Protein AF-0000000076640806 (afdb_homodimer)

InterPro domains:
  IPR011979 Antitoxin Xre [TIGR02293] (18-140)
  IPR024467 Antitoxin Xre/MbcA/ParS-like, toxin-binding domain [PF09722] (88-137)
  IPR046847 Antitoxin Xre-like, helix-turn-helix domain [PF20432] (22-82)

Structure (mmCIF, N/CA/C/O backbone):
data_AF-0000000076640806-model_v1
#
loop_
_entity.id
_entity.type
_entity.pdbx_description
1 polymer 'Putative toxin-antitoxin system antitoxin component, TIGR02293 family'
#
loop_
_atom_site.group_PDB
_atom_site.id
_atom_site.type_symbol
_atom_site.label_atom_id
_atom_site.label_alt_id
_atom_site.label_comp_id
_atom_site.label_asym_id
_atom_site.label_entity_id
_atom_site.label_seq_id
_atom_site.pdbx_PDB_ins_code
_atom_site.Cartn_x
_atom_site.Cartn_y
_atom_site.Cartn_z
_atom_site.occupancy
_atom_site.B_iso_or_equiv
_atom_site.auth_seq_id
_atom_site.auth_comp_id
_atom_site.auth_asym_id
_atom_site.auth_atom_id
_atom_site.pdbx_PDB_model_num
ATOM 1 N N . MET A 1 1 ? -12.461 6.133 -4.023 1 60.25 1 MET A N 1
ATOM 2 C CA . MET A 1 1 ? -13.336 7.258 -4.336 1 60.25 1 MET A CA 1
ATOM 3 C C . MET A 1 1 ? -12.539 8.555 -4.438 1 60.25 1 MET A C 1
ATOM 5 O O . MET A 1 1 ? -11.758 8.883 -3.545 1 60.25 1 MET A O 1
ATOM 9 N N . TYR A 1 2 ? -12.109 8.953 -5.496 1 75.06 2 TYR A N 1
ATOM 10 C CA . TYR A 1 2 ? -11.18 10.062 -5.688 1 75.06 2 TYR A CA 1
ATOM 11 C C . TYR A 1 2 ? -11.922 11.398 -5.707 1 75.06 2 TYR A C 1
ATOM 13 O O . TYR A 1 2 ? -12.742 11.648 -6.594 1 75.06 2 TYR A O 1
ATOM 21 N N . THR A 1 3 ? -11.664 12.148 -4.711 1 86.62 3 THR A N 1
ATOM 22 C CA . THR A 1 3 ? -12.328 13.43 -4.508 1 86.62 3 THR A CA 1
ATOM 23 C C . THR A 1 3 ? -11.633 14.531 -5.301 1 86.62 3 THR A C 1
ATOM 25 O O . THR A 1 3 ? -10.469 14.383 -5.691 1 86.62 3 THR A O 1
ATOM 28 N N . ASP A 1 4 ? -12.422 15.648 -5.41 1 88.31 4 ASP A N 1
ATOM 29 C CA . ASP A 1 4 ? -11.844 16.812 -6.062 1 88.31 4 ASP A CA 1
ATOM 30 C C . ASP A 1 4 ? -10.648 17.344 -5.273 1 88.31 4 ASP A C 1
ATOM 32 O O . ASP A 1 4 ? -9.672 17.828 -5.859 1 88.31 4 ASP A O 1
ATOM 36 N N . THR A 1 5 ? -10.781 17.234 -3.994 1 89.56 5 THR A N 1
ATOM 37 C CA . THR A 1 5 ? -9.68 17.672 -3.139 1 89.56 5 THR A CA 1
ATOM 38 C C . THR A 1 5 ? -8.414 16.875 -3.434 1 89.56 5 THR A C 1
ATOM 40 O O . THR A 1 5 ? -7.34 17.453 -3.621 1 89.56 5 THR A O 1
ATOM 43 N N . LEU A 1 6 ? -8.523 15.617 -3.486 1 93.81 6 LEU A N 1
ATOM 44 C CA . LEU A 1 6 ? -7.387 14.75 -3.773 1 93.81 6 LEU A CA 1
ATOM 45 C C . LEU A 1 6 ? -6.789 15.07 -5.137 1 93.81 6 LEU A C 1
ATOM 47 O O . LEU A 1 6 ? -5.574 15.227 -5.266 1 93.81 6 LEU A O 1
ATOM 51 N N . LYS A 1 7 ? -7.641 15.273 -6.121 1 93.25 7 LYS A N 1
ATOM 52 C CA . LYS A 1 7 ? -7.188 15.547 -7.48 1 93.25 7 LYS A CA 1
ATOM 53 C C . LYS A 1 7 ? -6.453 16.875 -7.562 1 93.25 7 LYS A C 1
ATOM 55 O O . LYS A 1 7 ? -5.465 17.016 -8.289 1 93.25 7 LYS A O 1
ATOM 60 N N . SER A 1 8 ? -6.914 17.828 -6.793 1 93.12 8 SER A N 1
ATOM 61 C CA . SER A 1 8 ? -6.316 19.156 -6.809 1 93.12 8 SER A CA 1
ATOM 62 C C . SER A 1 8 ? -4.875 19.109 -6.309 1 93.12 8 SER A C 1
ATOM 64 O O . SER A 1 8 ? -4.039 19.906 -6.754 1 93.12 8 SER A O 1
ATOM 66 N N . LEU A 1 9 ? -4.551 18.156 -5.461 1 94.56 9 LEU A N 1
ATOM 67 C CA . LEU A 1 9 ? -3.217 18.062 -4.879 1 94.56 9 LEU A CA 1
ATOM 68 C C . LEU A 1 9 ? -2.201 17.609 -5.922 1 94.56 9 LEU A C 1
ATOM 70 O O . LEU A 1 9 ? -1.011 17.906 -5.809 1 94.56 9 LEU A O 1
ATOM 74 N N . PHE A 1 10 ? -2.742 16.906 -6.934 1 96.75 10 PHE A N 1
ATOM 75 C CA . PHE A 1 10 ? -1.847 16.344 -7.938 1 96.75 10 PHE A CA 1
ATOM 76 C C . PHE A 1 10 ? -2.104 16.984 -9.305 1 96.75 10 PHE A C 1
ATOM 78 O O . PHE A 1 10 ? -1.656 16.453 -10.328 1 96.75 10 PHE A O 1
ATOM 85 N N . GLN A 1 11 ? -2.781 18.016 -9.375 1 93.19 11 GLN A N 1
ATOM 86 C CA . GLN A 1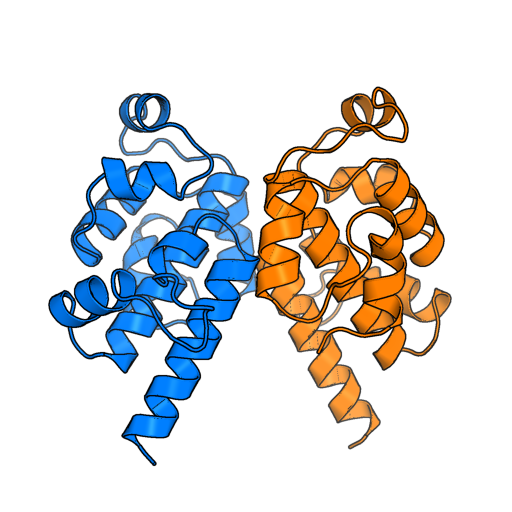 11 ? -3.305 18.609 -10.602 1 93.19 11 GLN A CA 1
ATOM 87 C C . GLN A 1 11 ? -2.176 18.984 -11.562 1 93.19 11 GLN A C 1
ATOM 89 O O . GLN A 1 11 ? -2.32 18.844 -12.773 1 93.19 11 GLN A O 1
ATOM 94 N N . GLU A 1 12 ? -1.096 19.375 -11.109 1 91.38 12 GLU A N 1
ATOM 95 C CA . GLU A 1 12 ? 0.013 19.797 -11.969 1 91.38 12 GLU A CA 1
ATOM 96 C C . GLU A 1 12 ? 0.696 18.578 -12.609 1 91.38 12 GLU A C 1
ATOM 98 O O . GLU A 1 12 ? 1.147 18.656 -13.75 1 91.38 12 GLU A O 1
ATOM 103 N N . GLU A 1 13 ? 0.773 17.5 -11.914 1 92.25 13 GLU A N 1
ATOM 104 C CA . GLU A 1 13 ? 1.435 16.297 -12.398 1 92.25 13 GLU A CA 1
ATOM 105 C C . GLU A 1 13 ? 0.513 15.484 -13.312 1 92.25 13 GLU A C 1
ATOM 107 O O . GLU A 1 13 ? 0.963 14.898 -14.297 1 92.25 13 GLU A O 1
ATOM 112 N N . ALA A 1 14 ? -0.69 15.469 -12.891 1 91.81 14 ALA A N 1
ATOM 113 C CA . ALA A 1 14 ? -1.674 14.641 -13.586 1 91.81 14 ALA A CA 1
ATOM 114 C C . ALA A 1 14 ? -3.062 15.266 -13.523 1 91.81 14 ALA A C 1
ATOM 116 O O . ALA A 1 14 ? -3.85 14.961 -12.625 1 91.81 14 ALA A O 1
ATOM 117 N N . PRO A 1 15 ? -3.361 16.109 -14.461 1 88.94 15 PRO A N 1
ATOM 118 C CA . PRO A 1 15 ? -4.625 16.844 -14.422 1 88.94 15 PRO A CA 1
ATOM 119 C C . PRO A 1 15 ? -5.844 15.953 -14.625 1 88.94 15 PRO A C 1
ATOM 121 O O . PRO A 1 15 ? -6.953 16.312 -14.227 1 88.94 15 PRO A O 1
ATOM 124 N N . ASN A 1 16 ? -5.68 14.75 -15.195 1 88.25 16 ASN A N 1
ATOM 125 C CA . ASN A 1 16 ? -6.812 13.883 -15.516 1 88.25 16 ASN A CA 1
ATOM 126 C C . ASN A 1 16 ? -6.801 12.609 -14.688 1 88.25 16 ASN A C 1
ATOM 128 O O . ASN A 1 16 ? -6.906 11.508 -15.227 1 88.25 16 ASN A O 1
ATOM 132 N N . LEU A 1 17 ? -6.707 12.82 -13.375 1 93.69 17 LEU A N 1
ATOM 133 C CA . LEU A 1 17 ? -6.766 11.672 -12.484 1 93.69 17 LEU A CA 1
ATOM 134 C C . LEU A 1 17 ? -8.211 11.273 -12.203 1 93.69 17 LEU A C 1
ATOM 136 O O . LEU A 1 17 ? -8.969 12.031 -11.594 1 93.69 17 LEU A O 1
ATOM 140 N N . ASN A 1 18 ? -8.594 10.055 -12.695 1 91 18 ASN A N 1
ATOM 141 C CA . ASN A 1 18 ? -10.016 9.734 -12.609 1 91 18 ASN A CA 1
ATOM 142 C C . ASN A 1 18 ? -10.242 8.352 -11.992 1 91 18 ASN A C 1
ATOM 144 O O . ASN A 1 18 ? -11.352 8.047 -11.555 1 91 18 ASN A O 1
ATOM 148 N N . ASN A 1 19 ? -9.234 7.609 -12.078 1 93.62 19 ASN A N 1
ATOM 149 C CA . ASN A 1 19 ? -9.398 6.246 -11.578 1 93.62 19 ASN A CA 1
ATOM 150 C C . ASN A 1 19 ? -8.086 5.691 -11.031 1 93.62 19 ASN A C 1
ATOM 152 O O . ASN A 1 19 ? -7.055 6.367 -11.07 1 93.62 19 ASN A O 1
ATOM 156 N N . GLU A 1 20 ? -8.117 4.496 -10.477 1 95.75 20 GLU A N 1
ATOM 157 C CA . GLU A 1 20 ? -6.957 3.883 -9.836 1 95.75 20 GLU A CA 1
ATOM 158 C C . GLU A 1 20 ? -5.805 3.715 -10.82 1 95.75 20 GLU A C 1
ATOM 160 O O . GLU A 1 20 ? -4.637 3.854 -10.453 1 95.75 20 GLU A O 1
ATOM 165 N N . LEU A 1 21 ? -6.125 3.416 -12.055 1 96.94 21 LEU A N 1
ATOM 166 C CA . LEU A 1 21 ? -5.094 3.215 -13.062 1 96.94 21 LEU A CA 1
ATOM 167 C C . LEU A 1 21 ? -4.316 4.504 -13.312 1 96.94 21 LEU A C 1
ATOM 169 O O . LEU A 1 21 ? -3.105 4.469 -13.547 1 96.94 21 LEU A O 1
ATOM 173 N N . ASP A 1 22 ? -5.012 5.629 -13.258 1 96.94 22 ASP A N 1
ATOM 174 C CA . ASP A 1 22 ? -4.336 6.914 -13.375 1 96.94 22 ASP A CA 1
ATOM 175 C C . ASP A 1 22 ? -3.346 7.125 -12.227 1 96.94 22 ASP A C 1
ATOM 177 O O . ASP A 1 22 ? -2.244 7.633 -12.438 1 96.94 22 ASP A O 1
ATOM 181 N N . PHE A 1 23 ? -3.734 6.734 -11.039 1 97 23 PHE A N 1
ATOM 182 C CA . PHE A 1 23 ? -2.877 6.914 -9.875 1 97 23 PHE A CA 1
ATOM 183 C C . PHE A 1 23 ? -1.682 5.969 -9.938 1 97 23 PHE A C 1
ATOM 185 O O . PHE A 1 23 ? -0.589 6.312 -9.477 1 97 23 PHE A O 1
ATOM 192 N N . ILE A 1 24 ? -1.906 4.773 -10.469 1 97.38 24 ILE A N 1
ATOM 193 C CA . ILE A 1 24 ? -0.795 3.854 -10.672 1 97.38 24 ILE A CA 1
ATOM 194 C C . ILE A 1 24 ? 0.22 4.473 -11.625 1 97.38 24 ILE A C 1
ATOM 196 O O . ILE A 1 24 ? 1.421 4.484 -11.344 1 97.38 24 ILE A O 1
ATOM 200 N N . ALA A 1 25 ? -0.28 5.035 -12.703 1 97.31 25 ALA A N 1
ATOM 201 C CA . ALA A 1 25 ? 0.597 5.684 -13.672 1 97.31 25 ALA A CA 1
ATOM 202 C C . ALA A 1 25 ? 1.354 6.848 -13.031 1 97.31 25 ALA A C 1
ATOM 204 O O . ALA A 1 25 ? 2.551 7.02 -13.273 1 97.31 25 ALA A O 1
ATOM 205 N N . LEU A 1 26 ? 0.646 7.598 -12.227 1 97.56 26 LEU A N 1
ATOM 206 C CA . LEU A 1 26 ? 1.271 8.727 -11.547 1 97.56 26 LEU A CA 1
ATOM 207 C C . LEU A 1 26 ? 2.354 8.25 -10.586 1 97.56 26 LEU A C 1
ATOM 209 O O . LEU A 1 26 ? 3.426 8.852 -10.5 1 97.56 26 LEU A O 1
ATOM 213 N N . SER A 1 27 ? 2.066 7.219 -9.82 1 97.62 27 SER A N 1
ATOM 214 C CA . SER A 1 27 ? 3.053 6.695 -8.875 1 97.62 27 SER A CA 1
ATOM 215 C C . SER A 1 27 ? 4.32 6.246 -9.594 1 97.62 27 SER A C 1
ATOM 217 O O . SER A 1 27 ? 5.426 6.406 -9.078 1 97.62 27 SER A O 1
ATOM 219 N N . ARG A 1 28 ? 4.172 5.668 -10.781 1 97.12 28 ARG A N 1
ATOM 220 C CA . ARG A 1 28 ? 5.301 5.176 -11.57 1 97.12 28 ARG A CA 1
ATOM 221 C C . ARG A 1 28 ? 6.09 6.332 -12.172 1 97.12 28 ARG A C 1
ATOM 223 O O . ARG A 1 28 ? 7.32 6.281 -12.242 1 97.12 28 ARG A O 1
ATOM 230 N N . SER A 1 29 ? 5.371 7.363 -12.633 1 96.75 29 SER A N 1
ATOM 231 C CA . SER A 1 29 ? 6.02 8.484 -13.305 1 96.75 29 SER A CA 1
ATOM 232 C C . SER A 1 29 ? 6.695 9.414 -12.297 1 96.75 29 SER A C 1
ATOM 234 O O . SER A 1 29 ? 7.645 10.125 -12.641 1 96.75 29 SER A O 1
ATOM 236 N N . GLY A 1 30 ? 6.125 9.422 -11.078 1 97.69 30 GLY A N 1
ATOM 237 C CA . GLY A 1 30 ? 6.75 10.203 -10.016 1 97.69 30 GLY A CA 1
ATOM 238 C C . GLY A 1 30 ? 5.941 11.422 -9.625 1 97.69 30 GLY A C 1
ATOM 239 O O . GLY A 1 30 ? 5.289 12.047 -10.461 1 97.69 30 GLY A O 1
ATOM 240 N N . VAL A 1 31 ? 5.996 11.789 -8.367 1 98.25 31 VAL A N 1
ATOM 241 C CA . VAL A 1 31 ? 5.406 12.984 -7.793 1 98.25 31 VAL A CA 1
ATOM 242 C C . VAL A 1 31 ? 6.504 13.992 -7.441 1 98.25 31 VAL A C 1
ATOM 244 O O . VAL A 1 31 ? 7.547 13.609 -6.906 1 98.25 31 VAL A O 1
ATOM 247 N N . SER A 1 32 ? 6.293 15.203 -7.719 1 98.38 32 SER A N 1
ATOM 248 C CA . SER A 1 32 ? 7.344 16.203 -7.57 1 98.38 32 SER A CA 1
ATOM 249 C C . SER A 1 32 ? 7.406 16.734 -6.141 1 98.38 32 SER A C 1
ATOM 251 O O . SER A 1 32 ? 6.453 16.578 -5.375 1 98.38 32 SER A O 1
ATOM 253 N N . LYS A 1 33 ? 8.492 17.375 -5.863 1 98.06 33 LYS A N 1
ATOM 254 C CA . LYS A 1 33 ? 8.641 18.062 -4.582 1 98.06 33 LYS A CA 1
ATOM 255 C C . LYS A 1 33 ? 7.594 19.156 -4.422 1 98.06 33 LYS A C 1
ATOM 257 O O . LYS A 1 33 ? 7.125 19.422 -3.312 1 98.06 33 LYS A O 1
ATOM 262 N N . ARG A 1 34 ? 7.215 19.766 -5.441 1 97.5 34 ARG A N 1
ATOM 263 C CA . ARG A 1 34 ? 6.172 20.781 -5.402 1 97.5 34 ARG A CA 1
ATOM 264 C C . ARG A 1 34 ? 4.879 20.219 -4.824 1 97.5 34 ARG A C 1
ATOM 266 O O . ARG A 1 34 ? 4.211 20.875 -4.023 1 97.5 34 ARG A O 1
ATOM 273 N N . THR A 1 35 ? 4.516 19.078 -5.277 1 97.81 35 THR A N 1
ATOM 274 C CA . THR A 1 35 ? 3.312 18.422 -4.773 1 97.81 35 THR A CA 1
ATOM 275 C C . THR A 1 35 ? 3.443 18.125 -3.285 1 97.81 35 THR A C 1
ATOM 277 O O . THR A 1 35 ? 2.475 18.25 -2.531 1 97.81 35 THR A O 1
ATOM 280 N N . LEU A 1 36 ? 4.621 17.688 -2.865 1 98.19 36 LEU A N 1
ATOM 281 C CA . LEU A 1 36 ? 4.855 17.547 -1.433 1 98.19 36 LEU A CA 1
ATOM 282 C C . LEU A 1 36 ? 4.574 18.844 -0.698 1 98.19 36 LEU A C 1
ATOM 284 O O . LEU A 1 36 ? 3.959 18.844 0.372 1 98.19 36 LEU A O 1
ATOM 288 N N . GLY A 1 37 ? 5.047 19.922 -1.246 1 97.19 37 GLY A N 1
ATOM 289 C CA . GLY A 1 37 ? 4.75 21.219 -0.657 1 97.19 37 GLY A CA 1
ATOM 290 C C . GLY A 1 37 ? 3.264 21.469 -0.497 1 97.19 37 GLY A C 1
ATOM 291 O O . GLY A 1 37 ? 2.82 21.953 0.546 1 97.19 37 GLY A O 1
ATOM 292 N N . ARG A 1 38 ? 2.496 21.125 -1.472 1 96.19 38 ARG A N 1
ATOM 293 C CA . ARG A 1 38 ? 1.045 21.281 -1.411 1 96.19 38 ARG A CA 1
ATOM 294 C C . ARG A 1 38 ? 0.448 20.406 -0.314 1 96.19 38 ARG A C 1
ATOM 296 O O . ARG A 1 38 ? -0.481 20.812 0.382 1 96.19 38 ARG A O 1
ATOM 303 N N . LEU A 1 39 ? 0.961 19.234 -0.198 1 95.88 39 LEU A N 1
ATOM 304 C CA . LEU A 1 39 ? 0.476 18.312 0.825 1 95.88 39 LEU A CA 1
ATOM 305 C C . LEU A 1 39 ? 0.77 18.859 2.223 1 95.88 39 LEU A C 1
ATOM 307 O O . LEU A 1 39 ? -0.062 18.734 3.125 1 95.88 39 LEU A O 1
ATOM 311 N N . LEU A 1 40 ? 1.979 19.375 2.383 1 95.19 40 LEU A N 1
ATOM 312 C CA . LEU A 1 40 ? 2.344 19.984 3.656 1 95.19 40 LEU A CA 1
ATOM 313 C C . LEU A 1 40 ? 1.405 21.141 3.996 1 95.19 40 LEU A C 1
ATOM 315 O O . LEU A 1 40 ? 0.889 21.203 5.113 1 95.19 40 LEU A O 1
ATOM 319 N N . GLU A 1 41 ? 1.134 21.953 3.053 1 93.31 41 GLU A N 1
ATOM 320 C CA . GLU A 1 41 ? 0.242 23.078 3.254 1 93.31 41 GLU A CA 1
ATOM 321 C C . GLU A 1 41 ? -1.175 22.625 3.584 1 93.31 41 GLU A C 1
ATOM 323 O O . GLU A 1 41 ? -1.822 23.172 4.473 1 93.31 41 GLU A O 1
ATOM 328 N N . PHE A 1 42 ? -1.642 21.656 2.906 1 91.25 42 PHE A N 1
ATOM 329 C CA . PHE A 1 42 ? -2.992 21.125 3.084 1 91.25 42 PHE A CA 1
ATOM 330 C C . PHE A 1 42 ? -3.16 20.516 4.473 1 91.25 42 PHE A C 1
ATOM 332 O O . PHE A 1 42 ? -4.184 20.734 5.125 1 91.25 42 PHE A O 1
ATOM 339 N N . SER A 1 43 ? -2.24 19.812 4.906 1 90.94 43 SER A N 1
ATOM 340 C CA . SER A 1 43 ? -2.363 19.031 6.133 1 90.94 43 SER A CA 1
ATOM 341 C C . SER A 1 43 ? -1.939 19.844 7.352 1 90.94 43 SER A C 1
ATOM 343 O O . SER A 1 43 ? -2.297 19.5 8.484 1 90.94 43 SER A O 1
ATOM 345 N N . GLY A 1 44 ? -1.058 20.781 7.125 1 89.19 44 GLY A N 1
ATOM 346 C CA . GLY A 1 44 ? -0.46 21.516 8.227 1 89.19 44 GLY A CA 1
ATOM 347 C C . GLY A 1 44 ? 0.724 20.797 8.852 1 89.19 44 GLY A C 1
ATOM 348 O O . GLY A 1 44 ? 1.277 21.25 9.852 1 89.19 44 GLY A O 1
ATOM 349 N N . MET A 1 45 ? 1.163 19.797 8.289 1 91.69 45 MET A N 1
ATOM 350 C CA . MET A 1 45 ? 2.328 19.062 8.789 1 91.69 45 MET A CA 1
ATOM 351 C C . MET A 1 45 ? 3.619 19.797 8.414 1 91.69 45 MET A C 1
ATOM 353 O O . MET A 1 45 ? 3.691 20.438 7.367 1 91.69 45 MET A O 1
ATOM 357 N N . THR A 1 46 ? 4.598 19.562 9.289 1 94.12 46 THR A N 1
ATOM 358 C CA . THR A 1 46 ? 5.93 20.062 8.969 1 94.12 46 THR A CA 1
ATOM 359 C C . THR A 1 46 ? 6.695 19.062 8.102 1 94.12 46 THR A C 1
ATOM 361 O O . THR A 1 46 ? 6.332 17.891 8.039 1 94.12 46 THR A O 1
ATOM 364 N N . LEU A 1 47 ? 7.711 19.578 7.484 1 95.69 47 LEU A N 1
ATOM 365 C CA . LEU A 1 47 ? 8.57 18.688 6.711 1 95.69 47 LEU A CA 1
ATOM 366 C C . LEU A 1 47 ? 9.195 17.625 7.609 1 95.69 47 LEU A C 1
ATOM 368 O O . LEU A 1 47 ? 9.375 16.484 7.188 1 95.69 47 LEU A O 1
ATOM 372 N N . THR A 1 48 ? 9.5 18.031 8.805 1 95.88 48 THR A N 1
ATOM 373 C CA . THR A 1 48 ? 10.078 17.094 9.766 1 95.88 48 THR A CA 1
ATOM 374 C C . THR A 1 48 ? 9.102 15.953 10.055 1 95.88 48 THR A C 1
ATOM 376 O O . THR A 1 48 ? 9.484 14.781 10.031 1 95.88 48 THR A O 1
ATOM 379 N N . GLN A 1 49 ? 7.852 16.234 10.297 1 93.31 49 GLN A N 1
ATOM 380 C CA . GLN A 1 49 ? 6.832 15.211 10.531 1 93.31 49 GLN A CA 1
ATOM 381 C C . GLN A 1 49 ? 6.652 14.312 9.312 1 93.31 49 GLN A C 1
ATOM 383 O O . GLN A 1 49 ? 6.605 13.094 9.438 1 93.31 49 GLN A O 1
ATOM 388 N N . MET A 1 50 ? 6.594 14.938 8.141 1 96.12 50 MET A N 1
ATOM 389 C CA . MET A 1 50 ? 6.395 14.227 6.883 1 96.12 50 MET A CA 1
ATOM 390 C C . MET A 1 50 ? 7.574 13.305 6.586 1 96.12 50 MET A C 1
ATOM 392 O O . MET A 1 50 ? 7.387 12.164 6.156 1 96.12 50 MET A O 1
ATOM 396 N N . SER A 1 51 ? 8.773 13.773 6.82 1 95.75 51 SER A N 1
ATOM 397 C CA . SER A 1 51 ? 9.969 12.992 6.523 1 95.75 51 SER A CA 1
ATOM 398 C C . SER A 1 51 ? 10.031 11.734 7.391 1 95.75 51 SER A C 1
ATOM 400 O O . SER A 1 51 ? 10.656 10.742 7.008 1 95.75 51 SER A O 1
ATOM 402 N N . HIS A 1 52 ? 9.305 11.758 8.5 1 94.94 52 HIS A N 1
ATOM 403 C CA . HIS A 1 52 ? 9.297 10.602 9.391 1 94.94 52 HIS A CA 1
ATOM 404 C C . HIS A 1 52 ? 8.422 9.484 8.828 1 94.94 52 HIS A C 1
ATOM 406 O O . HIS A 1 52 ? 8.586 8.32 9.195 1 94.94 52 HIS A O 1
ATOM 412 N N . ILE A 1 53 ? 7.504 9.82 8 1 96.5 53 ILE A N 1
ATOM 413 C CA . ILE A 1 53 ? 6.59 8.789 7.523 1 96.5 53 ILE A CA 1
ATOM 414 C C . ILE A 1 53 ? 6.914 8.445 6.07 1 96.5 53 ILE A C 1
ATOM 416 O O . ILE A 1 53 ? 6.391 7.469 5.527 1 96.5 53 ILE A O 1
ATOM 420 N N . LEU A 1 54 ? 7.793 9.188 5.469 1 97.44 54 LEU A N 1
ATOM 421 C CA . LEU A 1 54 ? 8.219 8.914 4.102 1 97.44 54 LEU A CA 1
ATOM 422 C C . LEU A 1 54 ? 9.469 8.039 4.086 1 97.44 54 LEU A C 1
ATOM 424 O O . LEU A 1 54 ? 10.312 8.141 4.977 1 97.44 54 LEU A O 1
ATOM 428 N N . PRO A 1 55 ? 9.578 7.188 3.043 1 95.88 55 PRO A N 1
ATOM 429 C CA . PRO A 1 55 ? 10.805 6.395 2.898 1 95.88 55 PRO A CA 1
ATOM 430 C C . PRO A 1 55 ? 11.93 7.168 2.219 1 95.88 55 PRO A C 1
ATOM 432 O O . PRO A 1 55 ? 12.602 6.633 1.333 1 95.88 55 PRO A O 1
ATOM 435 N N . ILE A 1 56 ? 12.109 8.375 2.602 1 96.5 56 ILE A N 1
ATOM 436 C CA . ILE A 1 56 ? 13.156 9.258 2.098 1 96.5 56 ILE A CA 1
ATOM 437 C C . ILE A 1 56 ? 13.578 10.234 3.195 1 96.5 56 ILE A C 1
ATOM 439 O O . ILE A 1 56 ? 12.75 10.672 3.998 1 96.5 56 ILE A O 1
ATOM 443 N N . SER A 1 57 ? 14.836 10.531 3.291 1 95.81 57 SER A N 1
ATOM 444 C CA . SER A 1 57 ? 15.32 11.375 4.375 1 95.81 57 SER A CA 1
ATOM 445 C C . SER A 1 57 ? 14.93 12.836 4.156 1 95.81 57 SER A C 1
ATOM 447 O O . SER A 1 57 ? 14.781 13.281 3.018 1 95.81 57 SER A O 1
ATOM 449 N N . LYS A 1 58 ? 14.836 13.547 5.305 1 97.25 58 LYS A N 1
ATOM 450 C CA . LYS A 1 58 ? 14.594 14.992 5.246 1 97.25 58 LYS A CA 1
ATOM 451 C C . LYS A 1 58 ? 15.68 15.695 4.438 1 97.25 58 LYS A C 1
ATOM 453 O O . LYS A 1 58 ? 15.391 16.594 3.645 1 97.25 58 LYS A O 1
ATOM 458 N N . ARG A 1 59 ? 16.906 15.266 4.609 1 97.62 59 ARG A N 1
ATOM 459 C CA . ARG A 1 59 ? 18.047 15.852 3.896 1 97.62 59 ARG A CA 1
ATOM 460 C C . ARG A 1 59 ? 17.875 15.695 2.389 1 97.62 59 ARG A C 1
ATOM 462 O O . ARG A 1 59 ? 18.094 16.656 1.636 1 97.62 59 ARG A O 1
ATOM 469 N N . THR A 1 60 ? 17.531 14.508 1.937 1 97.44 60 THR A N 1
ATOM 470 C CA . THR A 1 60 ? 17.359 14.227 0.515 1 97.44 60 THR A CA 1
ATOM 471 C C . THR A 1 60 ? 16.234 15.062 -0.078 1 97.44 60 THR A C 1
ATOM 473 O O . THR A 1 60 ? 16.375 15.609 -1.176 1 97.44 60 THR A O 1
ATOM 476 N N . ILE A 1 61 ? 15.156 15.227 0.676 1 98 61 ILE A N 1
ATOM 477 C CA . ILE A 1 61 ? 14.023 16.031 0.223 1 98 61 ILE A CA 1
ATOM 478 C C . ILE A 1 61 ? 14.469 17.484 0.022 1 98 61 ILE A C 1
ATOM 480 O O . ILE A 1 61 ? 14.133 18.109 -0.983 1 98 61 ILE A O 1
ATOM 484 N N . GLN A 1 62 ? 15.195 17.922 0.953 1 97.56 62 GLN A N 1
ATOM 485 C CA . GLN A 1 62 ? 15.609 19.312 0.939 1 97.56 62 GLN A CA 1
ATOM 486 C C . GLN A 1 62 ? 16.531 19.609 -0.246 1 97.56 62 GLN A C 1
ATOM 488 O O . GLN A 1 62 ? 16.562 20.734 -0.747 1 97.56 62 GLN A O 1
ATOM 493 N N . ARG A 1 63 ? 17.172 18.594 -0.729 1 97.56 63 ARG A N 1
ATOM 494 C CA . ARG A 1 63 ? 18.125 18.75 -1.827 1 97.56 63 ARG A CA 1
ATOM 495 C C . ARG A 1 63 ? 17.406 18.828 -3.168 1 97.56 63 ARG A C 1
ATOM 497 O O . ARG A 1 63 ? 17.984 19.25 -4.172 1 97.56 63 ARG A O 1
ATOM 504 N N . TYR A 1 64 ? 16.203 18.438 -3.205 1 97.38 64 TYR A N 1
ATOM 505 C CA . TYR A 1 64 ? 15.469 18.391 -4.465 1 97.38 64 TYR A CA 1
ATOM 506 C C . TYR A 1 64 ? 15.039 19.797 -4.895 1 97.38 64 TYR A C 1
ATOM 508 O O . TYR A 1 64 ? 14.633 20.609 -4.062 1 97.38 64 TYR A O 1
ATOM 516 N N . ASP A 1 65 ? 15.086 19.969 -6.168 1 97.62 65 ASP A N 1
ATOM 517 C CA . ASP A 1 65 ? 14.414 21.141 -6.711 1 97.62 65 ASP A CA 1
ATOM 518 C C . ASP A 1 65 ? 12.898 20.938 -6.758 1 97.62 65 ASP A C 1
ATOM 520 O O . ASP A 1 65 ? 12.422 19.797 -6.711 1 97.62 65 ASP A O 1
ATOM 524 N N . ALA A 1 66 ? 12.18 21.969 -7.023 1 95.88 66 ALA A N 1
ATOM 525 C CA . ALA A 1 66 ? 10.719 21.938 -6.945 1 95.88 66 ALA A CA 1
ATOM 526 C C . ALA A 1 66 ? 10.133 20.984 -7.98 1 95.88 66 ALA A C 1
ATOM 528 O O . ALA A 1 66 ? 9.148 20.297 -7.707 1 95.88 66 ALA A O 1
ATOM 529 N N . SER A 1 67 ? 10.727 20.906 -9.156 1 96.19 67 SER A N 1
ATOM 530 C CA . SER A 1 67 ? 10.141 20.125 -10.242 1 96.19 67 SER A CA 1
ATOM 531 C C . SER A 1 67 ? 10.688 18.703 -10.258 1 96.19 67 SER A C 1
ATOM 533 O O . SER A 1 67 ? 10.203 17.859 -11.016 1 96.19 67 SER A O 1
ATOM 535 N N . GLN A 1 68 ? 11.727 18.531 -9.414 1 97.88 68 GLN A N 1
ATOM 536 C CA . GLN A 1 68 ? 12.328 17.203 -9.375 1 97.88 68 GLN A CA 1
ATOM 537 C C . GLN A 1 68 ? 11.352 16.172 -8.828 1 97.88 68 GLN A C 1
ATOM 539 O O . GLN A 1 68 ? 10.656 16.438 -7.844 1 97.88 68 GLN A O 1
ATOM 544 N N . LYS A 1 69 ? 11.297 15 -9.477 1 98.12 69 LYS A N 1
ATOM 545 C CA . LYS A 1 69 ? 10.359 13.938 -9.109 1 98.12 69 LYS A CA 1
ATOM 546 C C . LYS A 1 69 ? 11.008 12.938 -8.164 1 98.12 69 LYS A C 1
ATOM 548 O O . LYS A 1 69 ? 12.188 12.602 -8.312 1 98.12 69 LYS A O 1
ATOM 553 N N . PHE A 1 70 ? 10.172 12.461 -7.277 1 98.12 70 PHE A N 1
ATOM 554 C CA . PHE A 1 70 ? 10.625 11.406 -6.379 1 98.12 70 PHE A CA 1
ATOM 555 C C . PHE A 1 70 ? 10.586 10.047 -7.07 1 98.12 70 PHE A C 1
ATOM 557 O O . PHE A 1 70 ? 10.008 9.914 -8.148 1 98.12 70 PHE A O 1
ATOM 564 N N . SER A 1 71 ? 11.258 9.062 -6.438 1 96.5 71 SER A N 1
ATOM 565 C CA . SER A 1 71 ? 11.188 7.68 -6.898 1 96.5 71 SER A CA 1
ATOM 566 C C . SER A 1 71 ? 9.766 7.145 -6.844 1 96.5 71 SER A C 1
ATOM 568 O O . SER A 1 71 ? 8.914 7.703 -6.152 1 96.5 71 SER A O 1
ATOM 570 N N . PRO A 1 72 ? 9.43 6.035 -7.477 1 96.5 72 PRO A N 1
ATOM 571 C CA . PRO A 1 72 ? 8.086 5.457 -7.473 1 96.5 72 PRO A CA 1
ATOM 572 C C . PRO A 1 72 ? 7.598 5.098 -6.07 1 96.5 72 PRO A C 1
ATOM 574 O O . PRO A 1 72 ? 6.43 5.316 -5.746 1 96.5 72 PRO A O 1
ATOM 577 N N . ASP A 1 73 ? 8.461 4.605 -5.219 1 95.31 73 ASP A N 1
ATOM 578 C CA . ASP A 1 73 ? 8.062 4.215 -3.869 1 95.31 73 ASP A CA 1
ATOM 579 C C . ASP A 1 73 ? 7.637 5.43 -3.049 1 95.31 73 ASP A C 1
ATOM 581 O O . ASP A 1 73 ? 6.609 5.395 -2.369 1 95.31 73 ASP A O 1
ATOM 585 N N . VAL A 1 74 ? 8.445 6.469 -3.104 1 97.38 74 VAL A N 1
ATOM 586 C CA . VAL A 1 74 ? 8.125 7.695 -2.385 1 97.38 74 VAL A CA 1
ATOM 587 C C . VAL A 1 74 ? 6.859 8.32 -2.975 1 97.38 74 VAL A C 1
ATOM 589 O O . VAL A 1 74 ? 5.988 8.789 -2.236 1 97.38 74 VAL A O 1
ATOM 592 N N . SER A 1 75 ? 6.777 8.281 -4.336 1 98.25 75 SER A N 1
ATOM 593 C CA . SER A 1 75 ? 5.625 8.852 -5.027 1 98.25 75 SER A CA 1
ATOM 594 C C . SER A 1 75 ? 4.336 8.148 -4.633 1 98.25 75 SER A C 1
ATOM 596 O O . SER A 1 75 ? 3.324 8.797 -4.355 1 98.25 75 SER A O 1
ATOM 598 N N . GLU A 1 76 ? 4.422 6.902 -4.586 1 97.88 76 GLU A N 1
ATOM 599 C CA . GLU A 1 76 ? 3.236 6.145 -4.199 1 97.88 76 GLU A CA 1
ATOM 600 C C . GLU A 1 76 ? 2.852 6.426 -2.75 1 97.88 76 GLU A C 1
ATOM 602 O O . GLU A 1 76 ? 1.667 6.516 -2.422 1 97.88 76 GLU A O 1
ATOM 607 N N . HIS A 1 77 ? 3.799 6.496 -1.901 1 98.19 77 HIS A N 1
ATOM 608 C CA . HIS A 1 77 ? 3.535 6.812 -0.503 1 98.19 77 HIS A CA 1
ATOM 609 C C . HIS A 1 77 ? 2.857 8.172 -0.365 1 98.19 77 HIS A C 1
ATOM 611 O O . HIS A 1 77 ? 1.895 8.32 0.393 1 98.19 77 HIS A O 1
ATOM 617 N N . LEU A 1 78 ? 3.332 9.125 -1.09 1 98.31 78 LEU A N 1
ATOM 618 C CA . LEU A 1 78 ? 2.748 10.461 -1.07 1 98.31 78 LEU A CA 1
ATOM 619 C C . LEU A 1 78 ? 1.296 10.422 -1.537 1 98.31 78 LEU A C 1
ATOM 621 O O . LEU A 1 78 ? 0.443 11.117 -0.976 1 98.31 78 LEU A O 1
ATOM 625 N N . ILE A 1 79 ? 1.065 9.641 -2.521 1 97.88 79 ILE A N 1
ATOM 626 C CA . ILE A 1 79 ? -0.291 9.508 -3.045 1 97.88 79 ILE A CA 1
ATOM 627 C C . ILE A 1 79 ? -1.202 8.914 -1.974 1 97.88 79 ILE A C 1
ATOM 629 O O . ILE A 1 79 ? -2.32 9.391 -1.765 1 97.88 79 ILE A O 1
ATOM 633 N N . GLN A 1 80 ? -0.737 7.965 -1.292 1 97.38 80 GLN A N 1
ATOM 634 C CA . GLN A 1 80 ? -1.535 7.332 -0.247 1 97.38 80 GLN A CA 1
ATOM 635 C C . GLN A 1 80 ? -1.746 8.281 0.932 1 97.38 80 GLN A C 1
ATOM 637 O O . GLN A 1 80 ? -2.824 8.305 1.528 1 97.38 80 GLN A O 1
ATOM 642 N N . ILE A 1 81 ? -0.722 8.992 1.278 1 97.94 81 ILE A N 1
ATOM 643 C CA . ILE A 1 81 ? -0.872 10.016 2.311 1 97.94 81 ILE A CA 1
ATOM 644 C C . ILE A 1 81 ? -1.963 11 1.903 1 97.94 81 ILE A C 1
ATOM 646 O O . ILE A 1 81 ? -2.836 11.336 2.707 1 97.94 81 ILE A O 1
ATOM 650 N N . ALA A 1 82 ? -1.912 11.445 0.681 1 97.5 82 ALA A N 1
ATOM 651 C CA . ALA A 1 82 ? -2.904 12.391 0.176 1 97.5 82 ALA A CA 1
ATOM 652 C C . ALA A 1 82 ? -4.312 11.812 0.282 1 97.5 82 ALA A C 1
ATOM 654 O O . ALA A 1 82 ? -5.262 12.523 0.612 1 97.5 82 ALA A O 1
ATOM 655 N N . LYS A 1 83 ? -4.438 10.555 -0.01 1 97 83 LYS A N 1
ATOM 656 C CA . LYS A 1 83 ? -5.73 9.883 0.098 1 97 83 LYS A CA 1
ATOM 657 C C . LYS A 1 83 ? -6.238 9.898 1.536 1 97 83 LYS A C 1
ATOM 659 O O . LYS A 1 83 ? -7.41 10.188 1.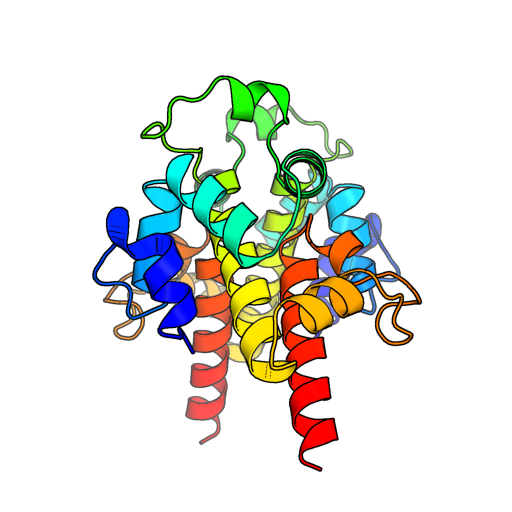783 1 97 83 LYS A O 1
ATOM 664 N N . VAL A 1 84 ? -5.379 9.578 2.461 1 97.38 84 VAL A N 1
ATOM 665 C CA . VAL A 1 84 ? -5.738 9.594 3.875 1 97.38 84 VAL A CA 1
ATOM 666 C C . VAL A 1 84 ? -6.172 11 4.281 1 97.38 84 VAL A C 1
ATOM 668 O O . VAL A 1 84 ? -7.211 11.18 4.918 1 97.38 84 VAL A O 1
ATOM 671 N N . LEU A 1 85 ? -5.344 11.969 3.9 1 96.56 85 LEU A N 1
ATOM 672 C CA . LEU A 1 85 ? -5.621 13.352 4.285 1 96.56 85 LEU A CA 1
ATOM 673 C C . LEU A 1 85 ? -6.938 13.828 3.68 1 96.56 85 LEU A C 1
ATOM 675 O O . LEU A 1 85 ? -7.742 14.469 4.363 1 96.56 85 LEU A O 1
ATOM 679 N N . SER A 1 86 ? -7.129 13.531 2.434 1 96.06 86 SER A N 1
ATOM 680 C CA . SER A 1 86 ? -8.359 13.922 1.761 1 96.06 86 SER A CA 1
ATOM 681 C C . SER A 1 86 ? -9.578 13.273 2.41 1 96.06 86 SER A C 1
ATOM 683 O O . SER A 1 86 ? -10.578 13.938 2.68 1 96.06 86 SER A O 1
ATOM 685 N N . ARG A 1 87 ? -9.508 12.016 2.674 1 96.06 87 ARG A N 1
ATOM 686 C CA . ARG A 1 87 ? -10.594 11.305 3.336 1 96.06 87 ARG A CA 1
ATOM 687 C C . ARG A 1 87 ? -10.852 11.867 4.73 1 96.06 87 ARG A C 1
ATOM 689 O O . ARG A 1 87 ? -12 12.023 5.141 1 96.06 87 ARG A O 1
ATOM 696 N N . GLY A 1 88 ? -9.789 12.062 5.445 1 96 88 GLY A N 1
ATOM 697 C CA . GLY A 1 88 ? -9.922 12.641 6.77 1 96 88 GLY A CA 1
ATOM 698 C C . GLY A 1 88 ? -10.602 13.992 6.77 1 96 88 GLY A C 1
ATOM 699 O O . GLY A 1 88 ? -11.453 14.266 7.617 1 96 88 GLY A O 1
ATOM 700 N N . TYR A 1 89 ? -10.188 14.781 5.805 1 94 89 TYR A N 1
ATOM 701 C CA . TYR A 1 89 ? -10.812 16.094 5.68 1 94 89 TYR A CA 1
ATOM 702 C C . TYR A 1 89 ? -12.312 15.953 5.43 1 94 89 TYR A C 1
ATOM 704 O O . TYR A 1 89 ? -13.109 16.703 5.984 1 94 89 TYR A O 1
ATOM 712 N N . GLU A 1 90 ? -12.711 15.047 4.66 1 94.12 90 GLU A N 1
ATOM 713 C CA . GLU A 1 90 ? -14.117 14.82 4.344 1 94.12 90 GLU A CA 1
ATOM 714 C C . GLU A 1 90 ? -14.898 14.367 5.578 1 94.12 90 GLU A C 1
ATOM 716 O O . GLU A 1 90 ? -16.016 14.805 5.809 1 94.12 90 GLU A O 1
ATOM 721 N N . VAL A 1 91 ? -14.344 13.555 6.34 1 95.31 91 VAL A N 1
ATOM 722 C CA . VAL A 1 91 ? -15.031 12.922 7.461 1 95.31 91 VAL A CA 1
ATOM 723 C C . VAL A 1 91 ? -15.047 13.867 8.656 1 95.31 91 VAL A C 1
ATOM 725 O O . VAL A 1 91 ? -16.047 13.969 9.359 1 95.31 91 VAL A O 1
ATOM 728 N N . LEU A 1 92 ? -13.969 14.57 8.883 1 94.31 92 LEU A N 1
ATOM 729 C CA . LEU A 1 92 ? -13.805 15.352 10.102 1 94.31 92 LEU A CA 1
ATOM 730 C C . LEU A 1 92 ? -14.227 16.797 9.875 1 94.31 92 LEU A C 1
ATOM 732 O O . LEU A 1 92 ? -14.508 17.531 10.836 1 94.31 92 LEU A O 1
ATOM 736 N N . GLY A 1 93 ? -14.133 17.297 8.633 1 91.38 93 GLY A N 1
ATOM 737 C CA . GLY A 1 93 ? -14.766 18.547 8.258 1 91.38 93 GLY A CA 1
ATOM 738 C C . GLY A 1 93 ? -13.797 19.719 8.227 1 91.38 93 GLY A C 1
ATOM 739 O O . GLY A 1 93 ? -14.109 20.766 7.672 1 91.38 93 GLY A O 1
ATOM 740 N N . ASP A 1 94 ? -12.664 19.625 8.891 1 90.25 94 ASP A N 1
ATOM 741 C CA . ASP A 1 94 ? -11.703 20.703 8.758 1 90.25 94 ASP A CA 1
ATOM 742 C C . ASP A 1 94 ? -10.289 20.234 9.109 1 90.25 94 ASP A C 1
ATOM 744 O O . ASP A 1 94 ? -10.117 19.172 9.688 1 90.25 94 ASP A O 1
ATOM 748 N N . LYS A 1 95 ? -9.305 21.047 8.812 1 89.69 95 LYS A N 1
ATOM 749 C CA . LYS A 1 95 ? -7.883 20.719 8.883 1 89.69 95 LYS A CA 1
ATOM 750 C C . LYS A 1 95 ? -7.422 20.578 10.328 1 89.69 95 LYS A C 1
ATOM 752 O O . LYS A 1 95 ? -6.605 19.719 10.648 1 89.69 95 LYS A O 1
ATOM 757 N N . LYS A 1 96 ? -7.93 21.484 11.172 1 92.94 96 LYS A N 1
ATOM 758 C CA . LYS A 1 96 ? -7.527 21.453 12.57 1 92.94 96 LYS A CA 1
ATOM 759 C C . LYS A 1 96 ? -7.992 20.172 13.25 1 92.94 96 LYS A C 1
ATOM 761 O O . LYS A 1 96 ? -7.238 19.547 14 1 92.94 96 LYS A O 1
ATOM 766 N N . LYS A 1 97 ? -9.188 19.781 12.992 1 94.62 97 LYS A N 1
ATOM 767 C CA . LYS A 1 97 ? -9.727 18.531 13.531 1 94.62 97 LYS A CA 1
ATOM 768 C C . LYS A 1 97 ? -8.969 17.328 12.992 1 94.62 97 LYS A C 1
ATOM 770 O O . LYS A 1 97 ? -8.703 16.375 13.734 1 94.62 97 LYS A O 1
ATOM 775 N N . LEU A 1 98 ? -8.672 17.359 11.742 1 94.31 98 LEU A N 1
ATOM 776 C CA . LEU A 1 98 ? -7.898 16.281 11.125 1 94.31 98 LEU A CA 1
ATOM 777 C C . LEU A 1 98 ? -6.535 16.141 11.805 1 94.31 98 LEU A C 1
ATOM 779 O O . LEU A 1 98 ? -6.133 15.039 12.172 1 94.31 98 LEU A O 1
ATOM 783 N N . ALA A 1 99 ? -5.84 17.203 11.945 1 92.81 99 ALA A N 1
ATOM 784 C CA . ALA A 1 99 ? -4.523 17.203 12.578 1 92.81 99 ALA A CA 1
ATOM 785 C C . ALA A 1 99 ? -4.598 16.641 13.992 1 92.81 99 ALA A C 1
ATOM 787 O O . ALA A 1 99 ? -3.748 15.844 14.398 1 92.81 99 ALA A O 1
ATOM 788 N N . ALA A 1 100 ? -5.566 17.109 14.695 1 94.38 100 ALA A N 1
ATOM 789 C CA . ALA A 1 100 ? -5.758 16.625 16.062 1 94.38 100 ALA A CA 1
ATOM 790 C C . ALA A 1 100 ? -6.027 15.125 16.062 1 94.38 100 ALA A C 1
ATOM 792 O O . ALA A 1 100 ? -5.445 14.383 16.875 1 94.38 100 ALA A O 1
ATOM 793 N N . TRP A 1 101 ? -6.895 14.695 15.203 1 95.94 101 TRP A N 1
ATOM 794 C CA . TRP A 1 101 ? -7.273 13.289 15.133 1 95.94 101 TRP A CA 1
ATOM 795 C C . TRP A 1 101 ? -6.074 12.414 14.773 1 95.94 101 TRP A C 1
ATOM 797 O O . TRP A 1 101 ? -5.879 11.344 15.359 1 95.94 101 TRP A O 1
ATOM 807 N N . LEU A 1 102 ? -5.285 12.883 13.898 1 95.75 102 LEU A N 1
ATOM 808 C CA . LEU A 1 102 ? -4.109 12.141 13.461 1 95.75 102 LEU A CA 1
ATOM 809 C C . LEU A 1 102 ? -3.131 11.938 14.609 1 95.75 102 LEU A C 1
ATOM 811 O O . LEU A 1 102 ? -2.352 10.984 14.609 1 95.75 102 LEU A O 1
ATOM 815 N N . ASN A 1 103 ? -3.23 12.844 15.516 1 95.75 103 ASN A N 1
ATOM 816 C CA . ASN A 1 103 ? -2.258 12.812 16.609 1 95.75 103 ASN A CA 1
ATOM 817 C C . ASN A 1 103 ? -2.867 12.25 17.891 1 95.75 103 ASN A C 1
ATOM 819 O O . ASN A 1 103 ? -2.195 12.18 18.922 1 95.75 103 ASN A O 1
ATOM 823 N N . THR A 1 104 ? -4.078 11.766 17.844 1 96.94 104 THR A N 1
ATOM 824 C CA . THR A 1 104 ? -4.781 11.234 19.016 1 96.94 104 THR A CA 1
ATOM 825 C C . THR A 1 104 ? -4.711 9.711 19.031 1 96.94 104 THR A C 1
ATOM 827 O O . THR A 1 104 ? -5.098 9.055 18.062 1 96.94 104 THR A O 1
ATOM 830 N N . PRO A 1 105 ? -4.238 9.188 20.188 1 97.94 105 PRO A N 1
ATOM 831 C CA . PRO A 1 105 ? -4.289 7.73 20.297 1 97.94 105 PRO A CA 1
ATOM 832 C C . PRO A 1 105 ? -5.711 7.18 20.219 1 97.94 105 PRO A C 1
ATOM 834 O O . PRO A 1 105 ? -6.633 7.773 20.797 1 97.94 105 PRO A O 1
ATOM 837 N N . LEU A 1 106 ? -5.914 6.102 19.531 1 97.06 106 LEU A N 1
ATOM 838 C CA . LEU A 1 106 ? -7.227 5.48 19.375 1 97.06 106 LEU A CA 1
ATOM 839 C C . LEU A 1 106 ? -7.234 4.07 19.969 1 97.06 106 LEU A C 1
ATOM 841 O O . LEU A 1 106 ? -6.273 3.32 19.797 1 97.06 106 LEU A O 1
ATOM 845 N N . LEU A 1 107 ? -8.289 3.658 20.578 1 96.31 107 LEU A N 1
ATOM 846 C CA . LEU A 1 107 ? -8.445 2.318 21.141 1 96.31 107 LEU A CA 1
ATOM 847 C C . LEU A 1 107 ? -8.391 1.263 20.031 1 96.31 107 LEU A C 1
ATOM 849 O O . LEU A 1 107 ? -7.777 0.206 20.219 1 96.31 107 LEU A O 1
ATOM 853 N N . SER A 1 108 ? -8.984 1.553 18.891 1 95.75 108 SER A N 1
ATOM 854 C CA . SER A 1 108 ? -9.047 0.612 17.781 1 95.75 108 SER A CA 1
ATOM 855 C C . SER A 1 108 ? -7.672 0.389 17.156 1 95.75 108 SER A C 1
ATOM 857 O O . SER A 1 108 ? -7.465 -0.569 16.406 1 95.75 108 SER A O 1
ATOM 859 N N . LEU A 1 109 ? -6.723 1.255 17.516 1 97.56 109 LEU A N 1
ATOM 860 C CA . LEU A 1 109 ? -5.363 1.139 17 1 97.56 109 LEU A CA 1
ATOM 861 C C . LEU A 1 109 ? -4.379 0.828 18.125 1 97.56 109 LEU A C 1
ATOM 863 O O . LEU A 1 109 ? -3.223 1.25 18.078 1 97.56 109 LEU A O 1
ATOM 867 N N . ASP A 1 110 ? -4.855 0.223 19.109 1 96.75 110 ASP A N 1
ATOM 868 C CA . ASP A 1 110 ? -4.055 -0.172 20.266 1 96.75 110 ASP A CA 1
ATOM 869 C C . ASP A 1 110 ? -3.383 1.04 20.906 1 96.75 110 ASP A C 1
ATOM 871 O O . ASP A 1 110 ? -2.184 1.011 21.203 1 96.75 110 ASP A O 1
ATOM 875 N N . GLN A 1 111 ? -4.055 2.16 20.922 1 97.88 111 GLN A N 1
ATOM 876 C CA . GLN A 1 111 ? -3.674 3.395 21.609 1 97.88 111 GLN A CA 1
ATOM 877 C C . GLN A 1 111 ? -2.531 4.094 20.875 1 97.88 111 GLN A C 1
ATOM 879 O O . GLN A 1 111 ? -1.753 4.828 21.484 1 97.88 111 GLN A O 1
ATOM 884 N N . GLN A 1 112 ? -2.391 3.855 19.656 1 97.38 112 GLN A N 1
ATOM 885 C CA . GLN A 1 112 ? -1.464 4.609 18.812 1 97.38 112 GLN A CA 1
ATOM 886 C C . GLN A 1 112 ? -2.189 5.707 18.047 1 97.38 112 GLN A C 1
ATOM 888 O O . GLN A 1 112 ? -3.326 5.52 17.609 1 97.38 112 GLN A O 1
ATOM 893 N N . PRO A 1 113 ? -1.508 6.812 17.938 1 97.81 113 PRO A N 1
ATOM 894 C CA . PRO A 1 113 ? -2.117 7.797 17.031 1 97.81 113 PRO A CA 1
ATOM 895 C C . PRO A 1 113 ? -2.041 7.387 15.57 1 97.81 113 PRO A C 1
ATOM 897 O O . PRO A 1 113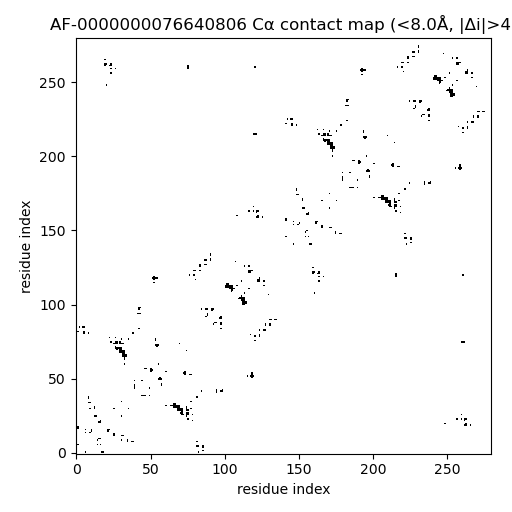 ? -1.053 6.781 15.141 1 97.81 113 PRO A O 1
ATOM 900 N N . PRO A 1 114 ? -3.062 7.68 14.781 1 98.06 114 PRO A N 1
ATOM 901 C CA . PRO A 1 114 ? -3.049 7.316 13.367 1 98.06 114 PRO A CA 1
ATOM 902 C C . PRO A 1 114 ? -1.76 7.734 12.664 1 98.06 114 PRO A C 1
ATOM 904 O O . PRO A 1 114 ? -1.224 6.98 11.844 1 98.06 114 PRO A O 1
ATOM 907 N N . MET A 1 115 ? -1.221 8.828 13.008 1 96.88 115 MET A N 1
ATOM 908 C CA . MET A 1 115 ? -0.019 9.375 12.383 1 96.88 115 MET A CA 1
ATOM 909 C C . MET A 1 115 ? 1.137 8.383 12.469 1 96.88 115 MET A C 1
ATOM 911 O O . MET A 1 115 ? 1.939 8.273 11.539 1 96.88 115 MET A O 1
ATOM 915 N N . SER A 1 116 ? 1.217 7.656 13.5 1 97.25 116 SER A N 1
ATOM 916 C CA . SER A 1 116 ? 2.342 6.762 13.758 1 97.25 116 SER A CA 1
ATOM 917 C C . SER A 1 116 ? 2.289 5.531 12.859 1 97.25 116 SER A C 1
ATOM 919 O O . SER A 1 116 ? 3.262 4.781 12.766 1 97.25 116 SER A O 1
ATOM 921 N N . LEU A 1 117 ? 1.186 5.367 12.172 1 98 117 LEU A N 1
ATOM 922 C CA . LEU A 1 117 ? 1.03 4.199 11.312 1 98 117 LEU A CA 1
ATOM 923 C C . LEU A 1 117 ? 1.199 4.574 9.852 1 98 117 LEU A C 1
ATOM 925 O O . LEU A 1 117 ? 1.186 3.703 8.977 1 98 117 LEU A O 1
ATOM 929 N N . MET A 1 118 ? 1.42 5.836 9.555 1 97.88 118 MET A N 1
ATOM 930 C CA . MET A 1 118 ? 1.387 6.332 8.188 1 97.88 118 MET A CA 1
ATOM 931 C C . MET A 1 118 ? 2.713 6.07 7.48 1 97.88 118 MET A C 1
ATOM 933 O O . MET A 1 118 ? 2.857 6.367 6.293 1 97.88 118 MET A O 1
ATOM 937 N N . ASP A 1 119 ? 3.666 5.441 8.148 1 97.38 119 ASP A N 1
ATOM 938 C CA . ASP A 1 119 ? 4.934 5.074 7.52 1 97.38 119 ASP A CA 1
ATOM 939 C C . ASP A 1 119 ? 4.785 3.797 6.695 1 97.38 119 ASP A C 1
ATOM 941 O O . ASP A 1 119 ? 5.691 3.434 5.941 1 97.38 119 ASP A O 1
ATOM 945 N N . THR A 1 120 ? 3.639 3.133 6.785 1 97.5 120 THR A N 1
ATOM 946 C CA . THR A 1 120 ? 3.396 1.913 6.02 1 97.5 120 THR A CA 1
ATOM 947 C C . THR A 1 120 ? 2.105 2.025 5.215 1 97.5 120 THR A C 1
ATOM 949 O O . THR A 1 120 ? 1.176 2.73 5.617 1 97.5 120 THR A O 1
ATOM 952 N N . MET A 1 121 ? 2.049 1.324 4.125 1 96.75 121 MET A N 1
ATOM 953 C CA . MET A 1 121 ? 0.837 1.288 3.311 1 96.75 121 MET A CA 1
ATOM 954 C C . MET A 1 121 ? -0.285 0.556 4.039 1 96.75 121 MET A C 1
ATOM 956 O O . MET A 1 121 ? -1.443 0.973 3.984 1 96.75 121 MET A O 1
ATOM 960 N N . ILE A 1 122 ? 0.045 -0.483 4.723 1 96.69 122 ILE A N 1
ATOM 961 C CA . ILE A 1 122 ? -0.929 -1.229 5.512 1 96.69 122 ILE A CA 1
ATOM 962 C C . ILE A 1 122 ? -1.545 -0.317 6.57 1 96.69 122 ILE A C 1
ATOM 964 O O . ILE A 1 122 ? -2.762 -0.326 6.773 1 96.69 122 ILE A O 1
ATOM 968 N N . GLY A 1 123 ? -0.689 0.433 7.207 1 97.88 123 GLY A N 1
ATOM 969 C CA . GLY A 1 123 ? -1.172 1.379 8.203 1 97.88 123 GLY A CA 1
ATOM 970 C C . GLY A 1 123 ? -2.125 2.41 7.629 1 97.88 123 GLY A C 1
ATOM 971 O O . GLY A 1 123 ? -3.162 2.705 8.227 1 97.88 123 GLY A O 1
ATOM 972 N N . MET A 1 124 ? -1.762 2.928 6.484 1 97.88 124 MET A N 1
ATOM 973 C CA . MET A 1 124 ? -2.588 3.965 5.871 1 97.88 124 MET A CA 1
ATOM 974 C C . MET A 1 124 ? -3.936 3.398 5.434 1 97.88 124 MET A C 1
ATOM 976 O O . MET A 1 124 ? -4.961 4.078 5.527 1 97.88 124 MET A O 1
ATOM 980 N N . GLN A 1 125 ? -3.975 2.164 5.039 1 96.44 125 GLN A N 1
ATOM 981 C CA . GLN A 1 125 ? -5.242 1.511 4.727 1 96.44 125 GLN A CA 1
ATOM 982 C C . GLN A 1 125 ? -6.09 1.329 5.98 1 96.44 125 GLN A C 1
ATOM 984 O O . GLN A 1 125 ? -7.312 1.48 5.938 1 96.44 125 GLN A O 1
ATOM 989 N N . LEU A 1 126 ? -5.461 0.953 7.051 1 97.12 126 LEU A N 1
ATOM 990 C CA . LEU A 1 126 ? -6.152 0.806 8.328 1 97.12 126 LEU A CA 1
ATOM 991 C C . LEU A 1 126 ? -6.766 2.131 8.766 1 97.12 126 LEU A C 1
ATOM 993 O O . LEU A 1 126 ? -7.879 2.158 9.297 1 97.12 126 LEU A O 1
ATOM 997 N N . ILE A 1 127 ? -6.047 3.197 8.562 1 98.06 127 ILE A N 1
ATOM 998 C CA . ILE A 1 127 ? -6.52 4.531 8.922 1 98.06 127 ILE A CA 1
ATOM 999 C C . ILE A 1 127 ? -7.75 4.883 8.086 1 98.06 127 ILE A C 1
ATOM 1001 O O . ILE A 1 127 ? -8.719 5.434 8.609 1 98.06 127 ILE A O 1
ATOM 1005 N N . ILE A 1 128 ? -7.723 4.562 6.805 1 96.88 128 ILE A N 1
ATOM 1006 C CA . ILE A 1 128 ? -8.875 4.805 5.934 1 96.88 128 ILE A CA 1
ATOM 1007 C C . ILE A 1 128 ? -10.086 4.043 6.465 1 96.88 128 ILE A C 1
ATOM 1009 O O . ILE A 1 128 ? -11.195 4.582 6.504 1 96.88 128 ILE A O 1
ATOM 1013 N N . LYS A 1 129 ? -9.867 2.832 6.848 1 95.56 129 LYS A N 1
ATOM 1014 C CA . LYS A 1 129 ? -10.945 2.035 7.426 1 95.56 129 LYS A CA 1
ATOM 1015 C C . LYS A 1 129 ? -11.5 2.689 8.688 1 95.56 129 LYS A C 1
ATOM 1017 O O . LYS A 1 129 ? -12.711 2.752 8.875 1 95.56 129 LYS A O 1
ATOM 1022 N N . GLU A 1 130 ? -10.617 3.139 9.562 1 96.81 130 GLU A N 1
ATOM 1023 C CA . GLU A 1 130 ? -11.031 3.801 10.797 1 96.81 130 GLU A CA 1
ATOM 1024 C C . GLU A 1 130 ? -11.836 5.062 10.5 1 96.81 130 GLU A C 1
ATOM 1026 O O . GLU A 1 130 ? -12.812 5.359 11.195 1 96.81 130 GLU A O 1
ATOM 1031 N N . LEU A 1 131 ? -11.414 5.816 9.484 1 96.94 131 LEU A N 1
ATOM 1032 C CA . LEU A 1 131 ? -12.156 7.012 9.078 1 96.94 131 LEU A CA 1
ATOM 1033 C C . LEU A 1 131 ? -13.547 6.645 8.586 1 96.94 131 LEU A C 1
ATOM 1035 O O . LEU A 1 131 ? -14.508 7.375 8.836 1 96.94 131 LEU A O 1
ATOM 1039 N N . GLY A 1 132 ? -13.609 5.523 7.871 1 95.88 132 GLY A N 1
ATOM 1040 C CA . GLY A 1 132 ? -14.906 5.027 7.457 1 95.88 132 GLY A CA 1
ATOM 1041 C C . GLY A 1 132 ? -15.828 4.723 8.625 1 95.88 132 GLY A C 1
ATOM 1042 O O . GLY A 1 132 ? -17.016 5.059 8.586 1 95.88 132 GLY A O 1
ATOM 1043 N N . ARG A 1 133 ? -15.359 4.109 9.633 1 94.25 133 ARG A N 1
ATOM 1044 C CA . ARG A 1 133 ? -16.125 3.799 10.828 1 94.25 133 ARG A CA 1
ATOM 1045 C C . ARG A 1 133 ? -16.594 5.074 11.523 1 94.25 133 ARG A C 1
ATOM 1047 O O . ARG A 1 133 ? -17.719 5.145 12.016 1 94.25 133 ARG A O 1
ATOM 1054 N N . LEU A 1 134 ? -15.688 5.977 11.641 1 92.38 134 LEU A N 1
ATOM 1055 C CA . LEU A 1 134 ? -16.016 7.262 12.25 1 92.38 134 LEU A CA 1
ATOM 1056 C C . LEU A 1 134 ? -17.188 7.926 11.531 1 92.38 134 LEU A C 1
ATOM 1058 O O . LEU A 1 134 ? -18.062 8.508 12.172 1 92.38 134 LEU A O 1
ATOM 1062 N N . GLU A 1 135 ? -17.125 7.898 10.203 1 92.25 135 GLU A N 1
ATOM 1063 C CA . GLU A 1 135 ? -18.188 8.5 9.383 1 92.25 135 GLU A CA 1
ATOM 1064 C C . GLU A 1 135 ? -19.531 7.82 9.625 1 92.25 135 GLU A C 1
ATOM 1066 O O . GLU A 1 135 ? -20.562 8.492 9.719 1 92.25 135 GLU A O 1
ATOM 1071 N N . HIS A 1 136 ? -19.531 6.5 9.703 1 88.69 136 HIS A N 1
ATOM 1072 C CA . HIS A 1 136 ? -20.766 5.758 9.938 1 88.69 136 HIS A CA 1
ATOM 1073 C C . HIS A 1 136 ? -21.281 5.988 11.352 1 88.69 136 HIS A C 1
ATOM 1075 O O . HIS A 1 136 ? -22.5 5.934 11.594 1 88.69 136 HIS A O 1
ATOM 1081 N N . GLY A 1 137 ? -20.344 6.039 12.258 1 76.81 137 GLY A N 1
ATOM 1082 C CA . GLY A 1 137 ? -20.75 6.309 13.633 1 76.81 137 GLY A CA 1
ATOM 1083 C C . GLY A 1 137 ? -21.359 7.688 13.812 1 76.81 137 GLY A C 1
ATOM 1084 O O . GLY A 1 137 ? -22.234 7.871 14.648 1 76.81 137 GLY A O 1
ATOM 1085 N N . VAL A 1 138 ? -20.922 8.703 13.125 1 65.06 138 VAL A N 1
ATOM 1086 C CA . VAL A 1 138 ? -21.469 10.055 13.18 1 65.06 138 VAL A CA 1
ATOM 1087 C C . VAL A 1 138 ? -22.875 10.07 12.57 1 65.06 138 VAL A C 1
ATOM 1089 O O . VAL A 1 138 ? -23.75 10.805 13.039 1 65.06 138 VAL A O 1
ATOM 1092 N N . TYR A 1 139 ? -23.047 9.242 11.539 1 61.94 139 TYR A N 1
ATOM 1093 C CA . TYR A 1 139 ? -24.328 9.219 10.859 1 61.94 139 TYR A CA 1
ATOM 1094 C C . TYR A 1 139 ? -25.266 8.188 11.492 1 61.94 139 TYR A C 1
ATOM 1096 O O . TYR A 1 139 ? -26.469 8.164 11.203 1 61.94 139 TYR A O 1
ATOM 1104 N N . SER A 1 140 ? -24.688 7.348 12.219 1 50.28 140 SER A N 1
ATOM 1105 C CA . SER A 1 140 ? -25.609 6.434 12.867 1 50.28 140 SER A CA 1
ATOM 1106 C C . SER A 1 140 ? -26.328 7.105 14.039 1 50.28 140 SER A C 1
ATOM 1108 O O . SER A 1 140 ? -25.781 8.023 14.656 1 50.28 140 SER A O 1
ATOM 1110 N N . MET B 1 1 ? -9.586 -9.555 5.91 1 60.41 1 MET B N 1
ATOM 1111 C CA . MET B 1 1 ? -9.828 -10.836 6.566 1 60.41 1 MET B CA 1
ATOM 1112 C C . MET B 1 1 ? -8.633 -11.766 6.402 1 60.41 1 MET B C 1
ATOM 1114 O O . MET B 1 1 ? -8.078 -11.883 5.309 1 60.41 1 MET B O 1
ATOM 1118 N N . TYR B 1 2 ? -7.805 -11.852 7.336 1 75.38 2 TYR B N 1
ATOM 1119 C CA . TYR B 1 2 ? -6.57 -12.625 7.277 1 75.38 2 TYR B CA 1
ATOM 1120 C C . TYR B 1 2 ? -6.852 -14.117 7.383 1 75.38 2 TYR B C 1
ATOM 1122 O O . TYR B 1 2 ? -7.383 -14.586 8.398 1 75.38 2 TYR B O 1
ATOM 1130 N N . THR B 1 3 ? -6.57 -14.781 6.336 1 86.81 3 THR B N 1
ATOM 1131 C CA . THR B 1 3 ? -6.852 -16.203 6.215 1 86.81 3 THR B CA 1
ATOM 1132 C C . THR B 1 3 ? -5.727 -17.031 6.828 1 86.81 3 THR B C 1
ATOM 1134 O O . THR B 1 3 ? -4.609 -16.531 7.008 1 86.81 3 THR B O 1
ATOM 1137 N N . ASP B 1 4 ? -6.117 -18.328 7.062 1 88.44 4 ASP B N 1
ATOM 1138 C CA . ASP B 1 4 ? -5.105 -19.25 7.559 1 88.44 4 ASP B CA 1
ATOM 1139 C C . ASP B 1 4 ? -3.979 -19.438 6.547 1 88.44 4 ASP B C 1
ATOM 1141 O O . ASP B 1 4 ? -2.814 -19.578 6.922 1 88.44 4 ASP B O 1
ATOM 1145 N N . THR B 1 5 ? -4.379 -19.391 5.312 1 89.75 5 THR B N 1
ATOM 1146 C CA . THR B 1 5 ? -3.381 -19.516 4.258 1 89.75 5 THR B CA 1
ATOM 1147 C C . THR B 1 5 ? -2.367 -18.375 4.332 1 89.75 5 THR B C 1
ATOM 1149 O O . THR B 1 5 ? -1.157 -18.609 4.301 1 89.75 5 THR B O 1
ATOM 1152 N N . LEU B 1 6 ? -2.834 -17.203 4.43 1 93.88 6 LEU B N 1
ATOM 1153 C CA . LEU B 1 6 ? -1.971 -16.031 4.52 1 93.88 6 LEU B CA 1
ATOM 1154 C C . LEU B 1 6 ? -1.056 -16.125 5.738 1 93.88 6 LEU B C 1
ATOM 1156 O O . LEU B 1 6 ? 0.154 -15.914 5.625 1 93.88 6 LEU B O 1
ATOM 1160 N N . LYS B 1 7 ? -1.612 -16.531 6.859 1 93.56 7 LYS B N 1
ATOM 1161 C CA . LYS B 1 7 ? -0.849 -16.625 8.102 1 93.56 7 LYS B CA 1
ATOM 1162 C C . LYS B 1 7 ? 0.243 -17.688 7.996 1 93.56 7 LYS B C 1
ATOM 1164 O O . LYS B 1 7 ? 1.347 -17.5 8.516 1 93.56 7 LYS B O 1
ATOM 1169 N N . SER B 1 8 ? -0.048 -18.75 7.309 1 93.19 8 SER B N 1
ATOM 1170 C CA . SER B 1 8 ? 0.901 -19.844 7.168 1 93.19 8 SER B CA 1
ATOM 1171 C C . SER B 1 8 ? 2.143 -19.406 6.398 1 93.19 8 SER B C 1
ATOM 1173 O O . SER B 1 8 ? 3.242 -19.906 6.648 1 93.19 8 SER B O 1
ATOM 1175 N N . LEU B 1 9 ? 1.996 -18.422 5.535 1 94.62 9 LEU B N 1
ATOM 1176 C CA . LEU B 1 9 ? 3.104 -17.953 4.711 1 94.62 9 LEU B CA 1
ATOM 1177 C C . LEU B 1 9 ? 4.129 -17.203 5.551 1 94.62 9 LEU B C 1
ATOM 1179 O O . LEU B 1 9 ? 5.309 -17.156 5.199 1 94.62 9 LEU B O 1
ATOM 1183 N N . PHE B 1 10 ? 3.615 -16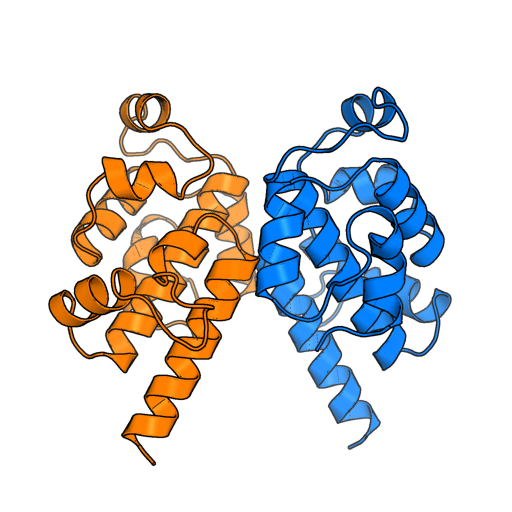.672 6.672 1 96.81 10 PHE B N 1
ATOM 1184 C CA . PHE B 1 10 ? 4.488 -15.844 7.5 1 96.81 10 PHE B CA 1
ATOM 1185 C C . PHE B 1 10 ? 4.695 -16.484 8.867 1 96.81 10 PHE B C 1
ATOM 1187 O O . PHE B 1 10 ? 5.168 -15.828 9.797 1 96.81 10 PHE B O 1
ATOM 1194 N N . GLN B 1 11 ? 4.375 -17.672 9.039 1 93.31 11 GLN B N 1
ATOM 1195 C CA . GLN B 1 11 ? 4.293 -18.359 10.32 1 93.31 11 GLN B CA 1
ATOM 1196 C C . GLN B 1 11 ? 5.641 -18.344 11.039 1 93.31 11 GLN B C 1
ATOM 1198 O O . GLN B 1 11 ? 5.695 -18.234 12.266 1 93.31 11 GLN B O 1
ATOM 1203 N N . GLU B 1 12 ? 6.688 -18.422 10.391 1 91.5 12 GLU B N 1
ATOM 1204 C CA . GLU B 1 12 ? 8.008 -18.469 11.008 1 91.5 12 GLU B CA 1
ATOM 1205 C C . GLU B 1 12 ? 8.422 -17.094 11.547 1 91.5 12 GLU B C 1
ATOM 1207 O O . GLU B 1 12 ? 9.078 -17 12.578 1 91.5 12 GLU B O 1
ATOM 1212 N N . GLU B 1 13 ? 8.031 -16.078 10.875 1 92.38 13 GLU B N 1
ATOM 1213 C CA . GLU B 1 13 ? 8.398 -14.711 11.258 1 92.38 13 GLU B CA 1
ATOM 1214 C C . GLU B 1 13 ? 7.469 -14.172 12.344 1 92.38 13 GLU B C 1
ATOM 1216 O O . GLU B 1 13 ? 7.906 -13.461 13.25 1 92.38 13 GLU B O 1
ATOM 1221 N N . ALA B 1 14 ? 6.258 -14.531 12.172 1 91.88 14 ALA B N 1
ATOM 1222 C CA . ALA B 1 14 ? 5.223 -14 13.055 1 91.88 14 ALA B CA 1
ATOM 1223 C C . ALA B 1 14 ? 4.086 -15 13.234 1 91.88 14 ALA B C 1
ATOM 1225 O O . ALA B 1 14 ? 3.094 -14.961 12.508 1 91.88 14 ALA B O 1
ATOM 1226 N N . PRO B 1 15 ? 4.219 -15.867 14.18 1 88.88 15 PRO B N 1
ATOM 1227 C CA . PRO B 1 15 ? 3.236 -16.938 14.352 1 88.88 15 PRO B CA 1
ATOM 1228 C C . PRO B 1 15 ? 1.872 -16.422 14.805 1 88.88 15 PRO B C 1
ATOM 1230 O O . PRO B 1 15 ? 0.857 -17.094 14.602 1 88.88 15 PRO B O 1
ATOM 1233 N N . ASN B 1 16 ? 1.791 -15.219 15.375 1 88.19 16 ASN B N 1
ATOM 1234 C CA . ASN B 1 16 ? 0.543 -14.703 15.93 1 88.19 16 ASN B CA 1
ATOM 1235 C C . ASN B 1 16 ? 0.034 -13.5 15.148 1 88.19 16 ASN B C 1
ATOM 1237 O O . ASN B 1 16 ? -0.253 -12.453 15.734 1 88.19 16 ASN B O 1
ATOM 1241 N N . LEU B 1 17 ? -0.097 -13.719 13.844 1 93.75 17 LEU B N 1
ATOM 1242 C CA . LEU B 1 17 ? -0.65 -12.656 13.016 1 93.75 17 LEU B CA 1
ATOM 1243 C C . LEU B 1 17 ? -2.176 -12.688 13.031 1 93.75 17 LEU B C 1
ATOM 1245 O O . LEU B 1 17 ? -2.785 -13.648 12.555 1 93.75 17 LEU B O 1
ATOM 1249 N N . ASN B 1 18 ? -2.785 -11.617 13.617 1 91.12 18 ASN B N 1
ATOM 1250 C CA . ASN B 1 18 ? -4.227 -11.719 13.82 1 91.12 18 ASN B CA 1
ATOM 1251 C C . ASN B 1 18 ? -4.953 -10.484 13.289 1 91.12 18 ASN B C 1
ATOM 1253 O O . ASN B 1 18 ? -6.168 -10.508 13.086 1 91.12 18 ASN B O 1
ATOM 1257 N N . ASN B 1 19 ? -4.207 -9.484 13.195 1 93.75 19 ASN B N 1
ATOM 1258 C CA . ASN B 1 19 ? -4.844 -8.234 12.773 1 93.75 19 ASN B CA 1
ATOM 1259 C C . ASN B 1 19 ? -3.873 -7.344 12.008 1 93.75 19 ASN B C 1
ATOM 1261 O O . ASN B 1 19 ? -2.705 -7.699 11.828 1 93.75 19 ASN B O 1
ATOM 1265 N N . GLU B 1 20 ? -4.348 -6.238 11.5 1 95.88 20 GLU B N 1
ATOM 1266 C CA . GLU B 1 20 ? -3.555 -5.336 10.664 1 95.88 20 GLU B CA 1
ATOM 1267 C C . GLU B 1 20 ? -2.338 -4.812 11.422 1 95.88 20 GLU B C 1
ATOM 1269 O O . GLU B 1 20 ? -1.271 -4.621 10.836 1 95.88 20 GLU B O 1
ATOM 1274 N N . LEU B 1 21 ? -2.498 -4.574 12.703 1 96.94 21 LEU B N 1
ATOM 1275 C CA . LEU B 1 21 ? -1.396 -4.055 13.508 1 96.94 21 LEU B CA 1
ATOM 1276 C C . LEU B 1 21 ? -0.247 -5.059 13.562 1 96.94 21 LEU B C 1
ATOM 1278 O O . LEU B 1 21 ? 0.922 -4.668 13.57 1 96.94 21 LEU B O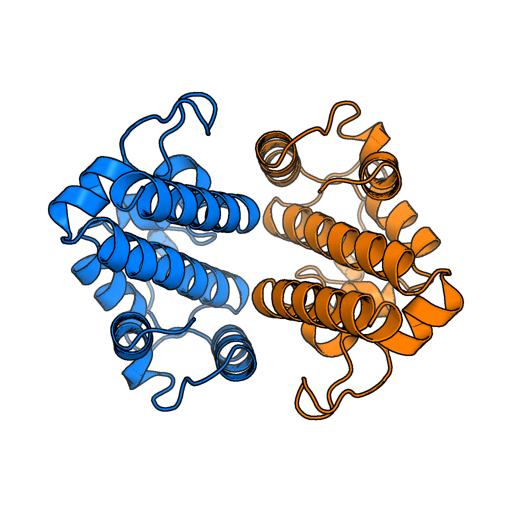 1
ATOM 1282 N N . ASP B 1 22 ? -0.587 -6.34 13.609 1 97 22 ASP B N 1
ATOM 1283 C CA . ASP B 1 22 ? 0.441 -7.375 13.562 1 97 22 ASP B CA 1
ATOM 1284 C C . ASP B 1 22 ? 1.215 -7.32 12.25 1 97 22 ASP B C 1
ATOM 1286 O O . ASP B 1 22 ? 2.438 -7.484 12.234 1 97 22 ASP B O 1
ATOM 1290 N N . PHE B 1 23 ? 0.511 -7.094 11.172 1 97.12 23 PHE B N 1
ATOM 1291 C CA . PHE B 1 23 ? 1.149 -7.051 9.859 1 97.12 23 PHE B CA 1
ATOM 1292 C C . PHE B 1 23 ? 2.008 -5.801 9.719 1 97.12 23 PHE B C 1
ATOM 1294 O O . PHE B 1 23 ? 3.047 -5.828 9.055 1 97.12 23 PHE B O 1
ATOM 1301 N N . ILE B 1 24 ? 1.559 -4.699 10.312 1 97.44 24 ILE B N 1
ATOM 1302 C CA . ILE B 1 24 ? 2.375 -3.492 10.336 1 97.44 24 ILE B CA 1
ATOM 1303 C C . ILE B 1 24 ? 3.688 -3.766 11.062 1 97.44 24 ILE B C 1
ATOM 1305 O O . ILE B 1 24 ? 4.766 -3.439 10.562 1 97.44 24 ILE B O 1
ATOM 1309 N N . ALA B 1 25 ? 3.574 -4.418 12.203 1 97.31 25 ALA B N 1
ATOM 1310 C CA . ALA B 1 25 ? 4.77 -4.762 12.969 1 97.31 25 ALA B CA 1
ATOM 1311 C C . ALA B 1 25 ? 5.695 -5.676 12.164 1 97.31 25 ALA B C 1
ATOM 1313 O O . ALA B 1 25 ? 6.914 -5.492 12.164 1 97.31 25 ALA B O 1
ATOM 1314 N N . LEU B 1 26 ? 5.105 -6.613 11.484 1 97.62 26 LEU B N 1
ATOM 1315 C CA . LEU B 1 26 ? 5.887 -7.531 10.656 1 97.62 26 LEU B CA 1
ATOM 1316 C C . LEU B 1 26 ? 6.582 -6.789 9.523 1 97.62 26 LEU B C 1
ATOM 1318 O O . LEU B 1 26 ? 7.746 -7.062 9.219 1 97.62 26 LEU B O 1
ATOM 1322 N N . SER B 1 27 ? 5.871 -5.906 8.859 1 97.62 27 SER B N 1
ATOM 1323 C CA . SER B 1 27 ? 6.465 -5.148 7.762 1 97.62 27 SER B CA 1
ATOM 1324 C C . SER B 1 27 ? 7.66 -4.332 8.242 1 97.62 27 SER B C 1
ATOM 1326 O O . SER B 1 27 ? 8.648 -4.184 7.523 1 97.62 27 SER B O 1
ATOM 1328 N N . ARG B 1 28 ? 7.566 -3.793 9.461 1 97.19 28 ARG B N 1
ATOM 1329 C CA . ARG B 1 28 ? 8.633 -2.975 10.031 1 97.19 28 ARG B CA 1
ATOM 1330 C C . ARG B 1 28 ? 9.82 -3.836 10.445 1 97.19 28 ARG B C 1
ATOM 1332 O O . ARG B 1 28 ? 10.977 -3.432 10.281 1 97.19 28 ARG B O 1
ATOM 1339 N N . SER B 1 29 ? 9.539 -5.02 10.992 1 96.75 29 SER B N 1
ATOM 1340 C CA . SER B 1 29 ? 10.602 -5.887 11.492 1 96.75 29 SER B CA 1
ATOM 1341 C C . SER B 1 29 ? 11.312 -6.609 10.344 1 96.75 29 SER B C 1
ATOM 1343 O O . SER B 1 29 ? 12.469 -7.012 10.484 1 96.75 29 SER B O 1
ATOM 1345 N N . GLY B 1 30 ? 10.547 -6.82 9.25 1 97.69 30 GLY B N 1
ATOM 1346 C CA . GLY B 1 30 ? 11.156 -7.41 8.07 1 97.69 30 GLY B CA 1
ATOM 1347 C C . GLY B 1 30 ? 10.68 -8.828 7.797 1 97.69 30 GLY B C 1
ATOM 1348 O O . GLY B 1 30 ? 10.406 -9.586 8.727 1 97.69 30 GLY B O 1
ATOM 1349 N N . VAL B 1 31 ? 10.594 -9.18 6.555 1 98.31 31 VAL B N 1
ATOM 1350 C CA . VAL B 1 31 ? 10.281 -10.516 6.062 1 98.31 31 VAL B CA 1
ATOM 1351 C C . VAL B 1 31 ? 11.531 -11.164 5.48 1 98.31 31 VAL B C 1
ATOM 1353 O O . VAL B 1 31 ? 12.305 -10.508 4.77 1 98.31 31 VAL B O 1
ATOM 1356 N N . SER B 1 32 ? 11.742 -12.367 5.754 1 98.38 32 SER B N 1
ATOM 1357 C CA . SER B 1 32 ? 12.992 -13.016 5.379 1 98.38 32 SER B CA 1
ATOM 1358 C C . SER B 1 32 ? 12.938 -13.555 3.951 1 98.38 32 SER B C 1
ATOM 1360 O O . SER B 1 32 ? 11.852 -13.703 3.387 1 98.38 32 SER B O 1
ATOM 1362 N N . LYS B 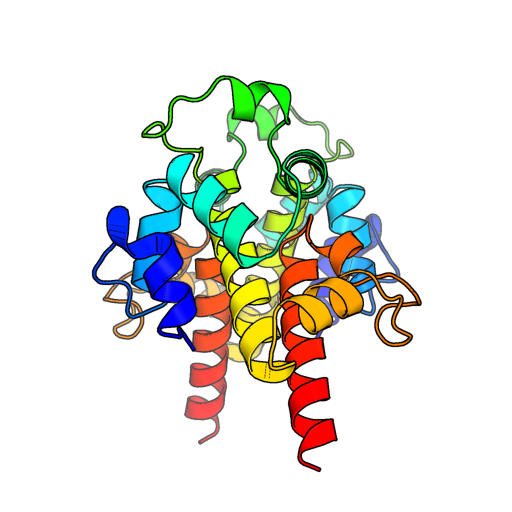1 33 ? 14.094 -13.875 3.457 1 98.06 33 LYS B N 1
ATOM 1363 C CA . LYS B 1 33 ? 14.188 -14.523 2.152 1 98.06 33 LYS B CA 1
ATOM 1364 C C . LYS B 1 33 ? 13.492 -15.883 2.164 1 98.06 33 LYS B C 1
ATOM 1366 O O . LYS B 1 33 ? 12.922 -16.297 1.157 1 98.06 33 LYS B O 1
ATOM 1371 N N . ARG B 1 34 ? 13.516 -16.531 3.227 1 97.56 34 ARG B N 1
ATOM 1372 C CA . ARG B 1 34 ? 12.82 -17.812 3.357 1 97.56 34 ARG B CA 1
ATOM 1373 C C . ARG B 1 34 ? 11.336 -17.672 3.055 1 97.56 34 ARG B C 1
ATOM 1375 O O . ARG B 1 34 ? 10.75 -18.516 2.373 1 97.56 34 ARG B O 1
ATOM 1382 N N . THR B 1 35 ? 10.75 -16.672 3.6 1 97.88 35 THR B N 1
ATOM 1383 C CA . THR B 1 35 ? 9.336 -16.406 3.355 1 97.88 35 THR B CA 1
ATOM 1384 C C . THR B 1 35 ? 9.086 -16.125 1.878 1 97.88 35 THR B C 1
ATOM 1386 O O . THR B 1 35 ? 8.078 -16.547 1.318 1 97.88 35 THR B O 1
ATOM 1389 N N . LEU B 1 36 ? 9.977 -15.383 1.255 1 98.19 36 LEU B N 1
ATOM 1390 C CA . LEU B 1 36 ? 9.883 -15.211 -0.19 1 98.19 36 LEU B CA 1
ATOM 1391 C C . LEU B 1 36 ? 9.859 -16.562 -0.899 1 98.19 36 LEU B C 1
ATOM 1393 O O . LEU B 1 36 ? 9.078 -16.766 -1.832 1 98.19 36 LEU B O 1
ATOM 1397 N N . GLY B 1 37 ? 10.719 -17.422 -0.478 1 97.25 37 GLY B N 1
ATOM 1398 C CA . GLY B 1 37 ? 10.703 -18.766 -1.04 1 97.25 37 GLY B CA 1
ATOM 1399 C C . GLY B 1 37 ? 9.352 -19.438 -0.925 1 97.25 37 GLY B C 1
ATOM 1400 O O . GLY B 1 37 ? 8.875 -20.062 -1.88 1 97.25 37 GLY B O 1
ATOM 1401 N N . ARG B 1 38 ? 8.703 -19.312 0.195 1 96.25 38 ARG B N 1
ATOM 1402 C CA . ARG B 1 38 ? 7.375 -19.875 0.406 1 96.25 38 ARG B CA 1
ATOM 1403 C C . ARG B 1 38 ? 6.355 -19.234 -0.532 1 96.25 38 ARG B C 1
ATOM 1405 O O . ARG B 1 38 ? 5.473 -19.922 -1.05 1 96.25 38 ARG B O 1
ATOM 1412 N N . LEU B 1 39 ? 6.477 -17.984 -0.712 1 95.94 39 LEU B N 1
ATOM 1413 C CA . LEU B 1 39 ? 5.562 -17.281 -1.599 1 95.94 39 LEU B CA 1
ATOM 1414 C C . LEU B 1 39 ? 5.73 -17.75 -3.041 1 95.94 39 LEU B C 1
ATOM 1416 O O . LEU B 1 39 ? 4.746 -17.891 -3.768 1 95.94 39 LEU B O 1
ATOM 1420 N N . LEU B 1 40 ? 6.988 -17.891 -3.447 1 95.19 40 LEU B N 1
ATOM 1421 C CA . LEU B 1 40 ? 7.27 -18.406 -4.785 1 95.19 40 LEU B CA 1
ATOM 1422 C C . LEU B 1 40 ? 6.66 -19.781 -4.977 1 95.19 40 LEU B C 1
ATOM 1424 O O . LEU B 1 40 ? 5.988 -20.047 -5.977 1 95.19 40 LEU B O 1
ATOM 1428 N N . GLU B 1 41 ? 6.828 -20.609 -4.012 1 93.31 41 GLU B N 1
ATOM 1429 C CA . GLU B 1 41 ? 6.281 -21.969 -4.074 1 93.31 41 GLU B CA 1
ATOM 1430 C C . GLU B 1 41 ? 4.758 -21.938 -4.121 1 93.31 41 GLU B C 1
ATOM 1432 O O . GLU B 1 41 ? 4.145 -22.688 -4.891 1 93.31 41 GLU B O 1
ATOM 1437 N N . PHE B 1 42 ? 4.156 -21.141 -3.34 1 91.44 42 PHE B N 1
ATOM 1438 C CA . PHE B 1 42 ? 2.705 -21.031 -3.246 1 91.44 42 PHE B CA 1
ATOM 1439 C C . PHE B 1 42 ? 2.111 -20.547 -4.559 1 91.44 42 PHE B C 1
ATOM 1441 O O . PHE B 1 42 ? 1.086 -21.047 -5.016 1 91.44 42 PHE B O 1
ATOM 1448 N N . SER B 1 43 ? 2.676 -19.594 -5.125 1 91.06 43 SER B N 1
ATOM 1449 C CA . SER B 1 43 ? 2.105 -18.922 -6.285 1 91.06 43 SER B CA 1
ATOM 1450 C C . SER B 1 43 ? 2.504 -19.609 -7.582 1 91.06 43 SER B C 1
ATOM 1452 O O . SER B 1 43 ? 1.854 -19.438 -8.617 1 91.06 43 SER B O 1
ATOM 1454 N N . GLY B 1 44 ? 3.652 -20.234 -7.551 1 89.31 44 GLY B N 1
ATOM 1455 C CA . GLY B 1 44 ? 4.215 -20.797 -8.773 1 89.31 44 GLY B CA 1
ATOM 1456 C C . GLY B 1 44 ? 5 -19.797 -9.586 1 89.31 44 GLY B C 1
ATOM 1457 O O . GLY B 1 44 ? 5.469 -20.094 -10.68 1 89.31 44 GLY B O 1
ATOM 1458 N N . MET B 1 45 ? 5.223 -18.688 -9.094 1 91.62 45 MET B N 1
ATOM 1459 C CA . MET B 1 45 ? 6.012 -17.672 -9.781 1 91.62 45 MET B CA 1
ATOM 1460 C C . MET B 1 45 ? 7.504 -17.984 -9.68 1 91.62 45 MET B C 1
ATOM 1462 O O . MET B 1 45 ? 7.957 -18.547 -8.68 1 91.62 45 MET B O 1
ATOM 1466 N N . THR B 1 46 ? 8.195 -17.516 -10.727 1 94.19 46 THR B N 1
ATOM 1467 C CA . THR B 1 46 ? 9.648 -17.594 -10.68 1 94.19 46 THR B CA 1
ATOM 1468 C C . THR B 1 46 ? 10.242 -16.406 -9.945 1 94.19 46 THR B C 1
ATOM 1470 O O . THR B 1 46 ? 9.57 -15.375 -9.781 1 94.19 46 THR B O 1
ATOM 1473 N N . LEU B 1 47 ? 11.453 -16.578 -9.5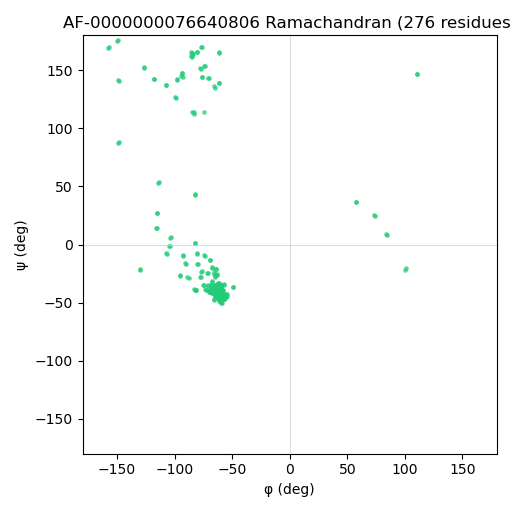31 1 95.75 47 LEU B N 1
ATOM 1474 C CA . LEU B 1 47 ? 12.148 -15.461 -8.914 1 95.75 47 LEU B CA 1
ATOM 1475 C C . LEU B 1 47 ? 12.258 -14.289 -9.875 1 95.75 47 LEU B C 1
ATOM 1477 O O . LEU B 1 47 ? 12.18 -13.133 -9.469 1 95.75 47 LEU B O 1
ATOM 1481 N N . THR B 1 48 ? 12.43 -14.617 -11.125 1 95.94 48 THR B N 1
ATOM 1482 C CA . THR B 1 48 ? 12.516 -13.578 -12.148 1 95.94 48 THR B CA 1
ATOM 1483 C C . THR B 1 48 ? 11.219 -12.773 -12.211 1 95.94 48 THR B C 1
ATOM 1485 O O . THR B 1 48 ? 11.25 -11.547 -12.234 1 95.94 48 THR B O 1
ATOM 1488 N N . GLN B 1 49 ? 10.086 -13.406 -12.219 1 93.38 49 GLN B N 1
ATOM 1489 C CA . GLN B 1 49 ? 8.789 -12.734 -12.234 1 93.38 49 GLN B CA 1
ATOM 1490 C C . GLN B 1 49 ? 8.586 -11.898 -10.977 1 93.38 49 GLN B C 1
ATOM 1492 O O . GLN B 1 49 ? 8.164 -10.742 -11.055 1 93.38 49 GLN B O 1
ATOM 1497 N N . MET B 1 50 ? 8.922 -12.484 -9.828 1 96.12 50 MET B N 1
ATOM 1498 C CA . MET B 1 50 ? 8.766 -11.82 -8.539 1 96.12 50 MET B CA 1
ATOM 1499 C C . MET B 1 50 ? 9.664 -10.594 -8.438 1 96.12 50 MET B C 1
ATOM 1501 O O . MET B 1 50 ? 9.242 -9.547 -7.953 1 96.12 50 MET B O 1
ATOM 1505 N N . SER B 1 51 ? 10.883 -10.703 -8.906 1 95.81 51 SER B N 1
ATOM 1506 C CA . SER B 1 51 ? 11.836 -9.594 -8.82 1 95.81 51 SER B CA 1
ATOM 1507 C C . SER B 1 51 ? 11.367 -8.398 -9.648 1 95.81 51 SER B C 1
ATOM 1509 O O . SER B 1 51 ? 11.734 -7.258 -9.359 1 95.81 51 SER B O 1
ATOM 1511 N N . HIS B 1 52 ? 10.492 -8.664 -10.602 1 95 52 HIS B N 1
ATOM 1512 C CA . HIS B 1 52 ? 9.984 -7.586 -11.438 1 95 52 HIS B CA 1
ATOM 1513 C C . HIS B 1 52 ? 8.945 -6.754 -10.695 1 95 52 HIS B C 1
ATOM 1515 O O . HIS B 1 52 ? 8.695 -5.598 -11.055 1 95 52 HIS B O 1
ATOM 1521 N N . ILE B 1 53 ? 8.336 -7.312 -9.719 1 96.5 53 ILE B N 1
ATOM 1522 C CA . ILE B 1 53 ? 7.27 -6.574 -9.047 1 96.5 53 ILE B CA 1
ATOM 1523 C C . ILE B 1 53 ? 7.75 -6.105 -7.676 1 96.5 53 ILE B C 1
ATOM 1525 O O . ILE B 1 53 ? 7.082 -5.309 -7.016 1 96.5 53 ILE B O 1
ATOM 1529 N N . LEU B 1 54 ? 8.906 -6.547 -7.27 1 97.44 54 LEU B N 1
ATOM 1530 C CA . LEU B 1 54 ? 9.477 -6.125 -6 1 97.44 54 LEU B CA 1
ATOM 1531 C C . LEU B 1 54 ? 10.406 -4.926 -6.195 1 97.44 54 LEU B C 1
ATOM 1533 O O . LEU B 1 54 ? 11.055 -4.805 -7.23 1 97.44 54 LEU B O 1
ATOM 1537 N N . PRO B 1 55 ? 10.461 -4.055 -5.176 1 95.94 55 PRO B N 1
ATOM 1538 C CA . PRO B 1 55 ? 11.406 -2.938 -5.238 1 95.94 55 PRO B CA 1
ATOM 1539 C C . PRO B 1 55 ? 12.82 -3.334 -4.805 1 95.94 55 PRO B C 1
ATOM 1541 O O . PRO B 1 55 ? 13.461 -2.607 -4.043 1 95.94 55 PRO B O 1
ATOM 1544 N N . ILE B 1 56 ? 13.266 -4.449 -5.238 1 96.56 56 ILE B N 1
ATOM 1545 C CA . ILE B 1 56 ? 14.594 -4.984 -4.969 1 96.56 56 ILE B CA 1
ATOM 1546 C C . ILE B 1 56 ? 15.062 -5.824 -6.152 1 96.56 56 ILE B C 1
ATOM 1548 O O . ILE B 1 56 ? 14.258 -6.508 -6.793 1 96.56 56 ILE B O 1
ATOM 1552 N N . SER B 1 57 ? 16.312 -5.75 -6.504 1 95.88 57 SER B N 1
ATOM 1553 C CA . SER B 1 57 ? 16.797 -6.445 -7.684 1 95.88 57 SER B CA 1
ATOM 1554 C C . SER B 1 57 ? 16.906 -7.949 -7.438 1 95.88 57 SER B C 1
ATOM 1556 O O . SER B 1 57 ? 17.109 -8.383 -6.305 1 95.88 57 SER B O 1
ATOM 1558 N N . LYS B 1 58 ? 16.797 -8.695 -8.57 1 97.31 58 LYS B N 1
ATOM 1559 C CA . LYS B 1 58 ? 17 -10.141 -8.5 1 97.31 58 LYS B CA 1
ATOM 1560 C C . LYS B 1 58 ? 18.375 -10.477 -7.941 1 97.31 58 LYS B C 1
ATOM 1562 O O . LYS B 1 58 ? 18.516 -11.398 -7.133 1 97.31 58 LYS B O 1
ATOM 1567 N N . ARG B 1 59 ? 19.375 -9.719 -8.328 1 97.62 59 ARG B N 1
ATOM 1568 C CA . ARG B 1 59 ? 20.734 -9.922 -7.871 1 97.62 59 ARG B CA 1
ATOM 1569 C C . ARG B 1 59 ? 20.828 -9.773 -6.355 1 97.62 59 ARG B C 1
ATOM 1571 O O . ARG B 1 59 ? 21.453 -10.609 -5.688 1 97.62 59 ARG B O 1
ATOM 1578 N N . THR B 1 60 ? 20.25 -8.727 -5.812 1 97.44 60 THR B N 1
ATOM 1579 C CA . THR B 1 60 ? 20.281 -8.461 -4.375 1 97.44 60 THR B CA 1
ATOM 1580 C C . THR B 1 60 ? 19.578 -9.578 -3.605 1 97.44 60 THR B C 1
ATOM 1582 O O . THR B 1 60 ? 20.078 -10.031 -2.57 1 97.44 60 THR B O 1
ATOM 1585 N N . ILE B 1 61 ? 18.469 -10.07 -4.148 1 98.06 61 ILE B N 1
ATOM 1586 C CA . ILE B 1 61 ? 17.719 -11.156 -3.512 1 98.06 61 ILE B CA 1
ATOM 1587 C C . ILE B 1 61 ? 18.594 -12.406 -3.443 1 98.06 61 ILE B C 1
ATOM 1589 O O . ILE B 1 61 ? 18.656 -13.078 -2.408 1 98.06 61 ILE B O 1
ATOM 1593 N N . GLN B 1 62 ? 19.219 -12.633 -4.5 1 97.62 62 GLN B N 1
ATOM 1594 C CA . GLN B 1 62 ? 20.031 -13.852 -4.609 1 97.62 62 GLN B CA 1
ATOM 1595 C C . GLN B 1 62 ? 21.203 -13.82 -3.629 1 97.62 62 GLN B C 1
ATOM 1597 O O . GLN B 1 62 ? 21.656 -14.875 -3.178 1 97.62 62 GLN B O 1
ATOM 1602 N N . ARG B 1 63 ? 21.625 -12.664 -3.248 1 97.62 63 ARG B N 1
ATOM 1603 C CA . ARG B 1 63 ? 22.766 -12.508 -2.357 1 97.62 63 ARG B CA 1
ATOM 1604 C C . ARG B 1 63 ? 22.375 -12.75 -0.905 1 97.62 63 ARG B C 1
ATOM 1606 O O . ARG B 1 63 ? 23.234 -12.945 -0.044 1 97.62 63 ARG B O 1
ATOM 1613 N N . TYR B 1 64 ? 21.141 -12.719 -0.648 1 97.44 64 TYR B N 1
ATOM 1614 C CA . TYR B 1 64 ? 20.688 -12.852 0.73 1 97.44 64 TYR B CA 1
ATOM 1615 C C . TYR B 1 64 ? 20.766 -14.305 1.194 1 97.44 64 TYR B C 1
ATOM 1617 O O . TYR B 1 64 ? 20.453 -15.227 0.433 1 97.44 64 TYR B O 1
ATOM 1625 N N . ASP B 1 65 ? 21.109 -14.438 2.43 1 97.69 65 ASP B N 1
ATOM 1626 C CA . ASP B 1 65 ? 20.906 -15.742 3.053 1 97.69 65 ASP B CA 1
ATOM 1627 C C . ASP B 1 65 ? 19.438 -15.977 3.395 1 97.69 65 ASP B C 1
ATOM 1629 O O . ASP B 1 65 ? 18.656 -15.023 3.475 1 97.69 65 ASP B O 1
ATOM 1633 N N . ALA B 1 66 ? 19.094 -17.156 3.77 1 96 66 ALA B N 1
ATOM 1634 C CA . ALA B 1 66 ? 17.703 -17.562 3.975 1 96 66 ALA B CA 1
ATOM 1635 C C . ALA B 1 66 ? 17.078 -16.781 5.125 1 96 66 ALA B C 1
ATOM 1637 O O . ALA B 1 66 ? 15.906 -16.406 5.066 1 96 66 ALA B O 1
ATOM 1638 N N . SER B 1 67 ? 17.812 -16.516 6.172 1 96.25 67 SER B N 1
ATOM 1639 C CA . SER B 1 67 ? 17.234 -15.898 7.367 1 96.25 67 SER B CA 1
ATOM 1640 C C . SER B 1 67 ? 17.359 -14.383 7.312 1 96.25 67 SER B C 1
ATOM 1642 O O . SER B 1 67 ? 16.812 -13.68 8.172 1 96.25 67 SER B O 1
ATOM 1644 N N . GLN B 1 68 ? 18.141 -13.938 6.277 1 97.75 68 GLN B N 1
ATOM 1645 C CA . GLN B 1 68 ? 18.328 -12.492 6.156 1 97.75 68 GLN B CA 1
ATOM 1646 C C . GLN B 1 68 ? 17 -11.797 5.836 1 97.75 68 GLN B C 1
ATOM 1648 O O . GLN B 1 68 ? 16.234 -12.281 5.008 1 97.75 68 GLN B O 1
ATOM 1653 N N . LYS B 1 69 ? 16.703 -10.672 6.547 1 98.19 69 LYS B N 1
ATOM 1654 C CA . LYS B 1 69 ? 15.453 -9.938 6.402 1 98.19 69 LYS B CA 1
ATOM 1655 C C . LYS B 1 69 ? 15.586 -8.82 5.375 1 98.19 69 LYS B C 1
ATOM 1657 O O . LYS B 1 69 ? 16.625 -8.148 5.309 1 98.19 69 LYS B O 1
ATOM 1662 N N . PHE B 1 70 ? 14.492 -8.633 4.676 1 98.19 70 PHE B N 1
ATOM 1663 C CA . PHE B 1 70 ? 14.445 -7.523 3.736 1 98.19 70 PHE B CA 1
ATOM 1664 C C . PHE B 1 70 ? 14.141 -6.215 4.461 1 98.19 70 PHE B C 1
ATOM 1666 O O . PHE B 1 70 ? 13.773 -6.227 5.637 1 98.19 70 PHE B O 1
ATOM 1673 N N . SER B 1 71 ? 14.367 -5.105 3.74 1 96.5 71 SER B N 1
ATOM 1674 C CA . SER B 1 71 ? 13.992 -3.789 4.246 1 96.5 71 SER B CA 1
ATOM 1675 C C . SER B 1 71 ? 12.484 -3.695 4.48 1 96.5 71 SER B C 1
ATOM 1677 O O . SER B 1 71 ? 11.719 -4.5 3.951 1 96.5 71 SER B O 1
ATOM 1679 N N . PRO B 1 72 ? 11.984 -2.711 5.195 1 96.44 72 PRO B N 1
ATOM 1680 C CA . PRO B 1 72 ? 10.555 -2.549 5.465 1 96.44 72 PRO B CA 1
ATOM 1681 C C . PRO B 1 72 ? 9.727 -2.385 4.191 1 96.44 72 PRO B C 1
ATOM 1683 O O . PRO B 1 72 ? 8.633 -2.943 4.086 1 96.44 72 PRO B O 1
ATOM 1686 N N . ASP B 1 73 ? 10.227 -1.692 3.209 1 95.31 73 ASP B N 1
ATOM 1687 C CA . ASP B 1 73 ? 9.492 -1.471 1.969 1 95.31 73 ASP B CA 1
ATOM 1688 C C . ASP B 1 73 ? 9.281 -2.781 1.212 1 95.31 73 ASP B C 1
ATOM 1690 O O . ASP B 1 73 ? 8.172 -3.066 0.748 1 95.31 73 ASP B O 1
ATOM 1694 N N . VAL B 1 74 ? 10.352 -3.529 1.08 1 97.38 74 VAL B N 1
ATOM 1695 C CA . VAL B 1 74 ? 10.266 -4.816 0.402 1 97.38 74 VAL B CA 1
ATOM 1696 C C . VAL B 1 74 ? 9.375 -5.766 1.202 1 97.38 74 VAL B C 1
ATOM 1698 O O . VAL B 1 74 ? 8.555 -6.484 0.631 1 97.38 74 VAL B O 1
ATOM 1701 N N . SER B 1 75 ? 9.547 -5.723 2.553 1 98.31 75 SER B N 1
ATOM 1702 C CA . SER B 1 75 ? 8.766 -6.582 3.438 1 98.31 75 SER B CA 1
ATOM 1703 C C . SER B 1 75 ? 7.273 -6.293 3.318 1 98.31 75 SER B C 1
ATOM 1705 O O . SER B 1 75 ? 6.461 -7.215 3.219 1 98.31 75 SER B O 1
ATOM 1707 N N . GLU B 1 76 ? 6.977 -5.074 3.289 1 97.94 76 GLU B N 1
ATOM 1708 C CA . GLU B 1 76 ? 5.57 -4.707 3.158 1 97.94 76 GLU B CA 1
ATOM 1709 C C . GLU B 1 76 ? 5.016 -5.125 1.801 1 97.94 76 GLU B C 1
ATOM 1711 O O . GLU B 1 76 ? 3.867 -5.562 1.702 1 97.94 76 GLU B O 1
ATOM 1716 N N . HIS B 1 77 ? 5.766 -4.941 0.794 1 98.25 77 HIS B N 1
ATOM 1717 C CA . HIS B 1 77 ? 5.344 -5.359 -0.537 1 98.25 77 HIS B CA 1
ATOM 1718 C C . HIS B 1 77 ? 5.078 -6.863 -0.584 1 98.25 77 HIS B C 1
ATOM 1720 O O . HIS B 1 77 ? 4.074 -7.301 -1.15 1 98.25 77 HIS B O 1
ATOM 1726 N N . LEU B 1 78 ? 5.941 -7.609 0.008 1 98.31 78 LEU B N 1
ATOM 1727 C CA . LEU B 1 78 ? 5.777 -9.055 0.059 1 98.31 78 LEU B CA 1
ATOM 1728 C C . LEU B 1 78 ? 4.496 -9.438 0.796 1 98.31 78 LEU B C 1
ATOM 1730 O O . LEU B 1 78 ? 3.789 -10.359 0.39 1 98.31 78 LEU B O 1
ATOM 1734 N N . ILE B 1 79 ? 4.234 -8.727 1.829 1 97.94 79 ILE B N 1
ATOM 1735 C CA . ILE B 1 79 ? 3.027 -8.977 2.604 1 97.94 79 ILE B CA 1
ATOM 1736 C C . ILE B 1 79 ? 1.795 -8.703 1.745 1 97.94 79 ILE B C 1
ATOM 1738 O O . ILE B 1 79 ? 0.845 -9.492 1.74 1 97.94 79 ILE B O 1
ATOM 1742 N N . GLN B 1 80 ? 1.822 -7.68 1.02 1 97.5 80 GLN B N 1
ATOM 1743 C CA . GLN B 1 80 ? 0.691 -7.336 0.165 1 97.5 80 GLN B CA 1
ATOM 1744 C C . GLN B 1 80 ? 0.542 -8.336 -0.979 1 97.5 80 GLN B C 1
ATOM 1746 O O . GLN B 1 80 ? -0.576 -8.688 -1.359 1 97.5 80 GLN B O 1
ATOM 1751 N N . ILE B 1 81 ? 1.646 -8.734 -1.536 1 98 81 ILE B N 1
ATOM 1752 C CA . ILE B 1 81 ? 1.603 -9.781 -2.551 1 98 81 ILE B CA 1
ATOM 1753 C C . ILE B 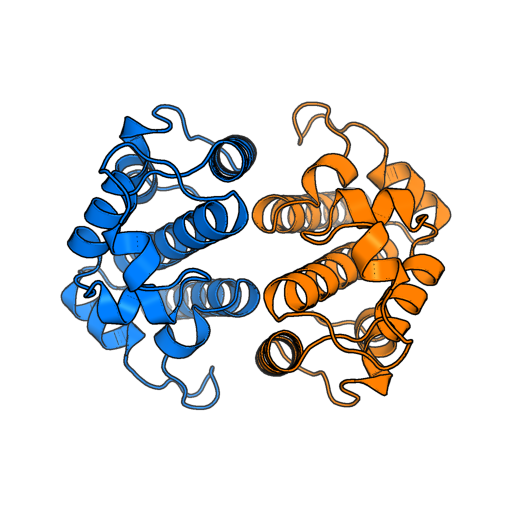1 81 ? 0.945 -11.031 -1.972 1 98 81 ILE B C 1
ATOM 1755 O O . ILE B 1 81 ? 0.068 -11.633 -2.602 1 98 81 ILE B O 1
ATOM 1759 N N . ALA B 1 82 ? 1.362 -11.398 -0.796 1 97.56 82 ALA B N 1
ATOM 1760 C CA . ALA B 1 82 ? 0.8 -12.578 -0.14 1 97.56 82 ALA B CA 1
ATOM 1761 C C . ALA B 1 82 ? -0.709 -12.438 0.039 1 97.56 82 ALA B C 1
ATOM 1763 O O . ALA B 1 82 ? -1.452 -13.414 -0.127 1 97.56 82 ALA B O 1
ATOM 1764 N N . LYS B 1 83 ? -1.136 -11.266 0.389 1 97.06 83 LYS B N 1
ATOM 1765 C CA . LYS B 1 83 ? -2.562 -11 0.549 1 97.06 83 LYS B CA 1
ATOM 1766 C C . LYS B 1 83 ? -3.311 -11.203 -0.767 1 97.06 83 LYS B C 1
ATOM 1768 O O . LYS B 1 83 ? -4.371 -11.828 -0.795 1 97.06 83 LYS B O 1
ATOM 1773 N N . VAL B 1 84 ? -2.775 -10.68 -1.829 1 97.44 84 VAL B N 1
ATOM 1774 C CA . VAL B 1 84 ? -3.375 -10.844 -3.15 1 97.44 84 VAL B CA 1
ATOM 1775 C C . VAL B 1 84 ? -3.449 -12.328 -3.506 1 97.44 84 VAL B C 1
ATOM 1777 O O . VAL B 1 84 ? -4.496 -12.812 -3.938 1 97.44 84 VAL B O 1
ATOM 1780 N N . LEU B 1 85 ? -2.318 -12.992 -3.309 1 96.69 85 LEU B N 1
ATOM 1781 C CA . LEU B 1 85 ? -2.25 -14.406 -3.674 1 96.69 85 LEU B CA 1
ATOM 1782 C C . LEU B 1 85 ? -3.232 -15.227 -2.846 1 96.69 85 LEU B C 1
ATOM 1784 O O . LEU B 1 85 ? -3.928 -16.094 -3.379 1 96.69 85 LEU B O 1
ATOM 1788 N N . SER B 1 86 ? -3.262 -14.969 -1.58 1 96.12 86 SER B N 1
ATOM 1789 C CA . SER B 1 86 ? -4.18 -15.68 -0.697 1 96.12 86 SER B CA 1
ATOM 1790 C C . SER B 1 86 ? -5.633 -15.43 -1.086 1 96.12 86 SER B C 1
ATOM 1792 O O . SER B 1 86 ? -6.426 -16.359 -1.183 1 96.12 86 SER B O 1
ATOM 1794 N N . ARG B 1 87 ? -5.984 -14.219 -1.316 1 96.12 87 ARG B N 1
ATOM 1795 C CA . ARG B 1 87 ? -7.336 -13.875 -1.737 1 96.12 87 ARG B CA 1
ATOM 1796 C C . ARG B 1 87 ? -7.676 -14.523 -3.076 1 96.12 87 ARG B C 1
ATOM 1798 O O . ARG B 1 87 ? -8.789 -15.023 -3.264 1 96.12 87 ARG B O 1
ATOM 1805 N N . GLY B 1 88 ? -6.758 -14.414 -3.988 1 96.12 88 GLY B N 1
ATOM 1806 C CA . GLY B 1 88 ? -6.961 -15.039 -5.285 1 96.12 88 GLY B CA 1
ATOM 1807 C C . GLY B 1 88 ? -7.207 -16.531 -5.195 1 96.12 88 GLY B C 1
ATOM 1808 O O . GLY B 1 88 ? -8.086 -17.062 -5.875 1 96.12 88 GLY B O 1
ATOM 1809 N N . TYR B 1 89 ? -6.391 -17.141 -4.344 1 94.25 89 TYR B N 1
ATOM 1810 C CA . TYR B 1 89 ? -6.574 -18.578 -4.141 1 94.25 89 TYR B CA 1
ATOM 1811 C C . TYR B 1 89 ? -7.973 -18.875 -3.609 1 94.25 89 TYR B C 1
ATOM 1813 O O . TYR B 1 89 ? -8.609 -19.844 -4.031 1 94.25 89 TYR B O 1
ATOM 1821 N N . GLU B 1 90 ? -8.469 -18.109 -2.748 1 94.25 90 GLU B N 1
ATOM 1822 C CA . GLU B 1 90 ? -9.797 -18.297 -2.166 1 94.25 90 GLU B CA 1
ATOM 1823 C C . GLU B 1 90 ? -10.891 -18.125 -3.213 1 94.25 90 GLU B C 1
ATOM 1825 O O . GLU B 1 90 ? -11.859 -18.875 -3.238 1 94.25 90 GLU B O 1
ATOM 1830 N N . VAL B 1 91 ? -10.758 -17.203 -4.043 1 95.44 91 VAL B N 1
ATOM 1831 C CA . VAL B 1 91 ? -11.805 -16.828 -4.992 1 95.44 91 VAL B CA 1
ATOM 1832 C C . VAL B 1 91 ? -11.773 -17.766 -6.195 1 95.44 91 VAL B C 1
ATOM 1834 O O . VAL B 1 91 ? -12.82 -18.172 -6.695 1 95.44 91 VAL B O 1
ATOM 1837 N N . LEU B 1 92 ? -10.602 -18.125 -6.641 1 94.44 92 LEU B N 1
ATOM 1838 C CA . LEU B 1 92 ? -10.453 -18.859 -7.895 1 94.44 92 LEU B CA 1
ATOM 1839 C C . LEU B 1 92 ? -10.383 -20.359 -7.641 1 94.44 92 LEU B C 1
ATOM 1841 O O . LEU B 1 92 ? -10.617 -21.172 -8.547 1 94.44 92 LEU B O 1
ATOM 1845 N N . GLY B 1 93 ? -9.922 -20.766 -6.441 1 91.56 93 GLY B N 1
ATOM 1846 C CA . GLY B 1 93 ? -10.086 -22.141 -5.996 1 91.56 93 GLY B CA 1
ATOM 1847 C C . GLY B 1 93 ? -8.828 -22.969 -6.176 1 91.56 93 GLY B C 1
ATOM 1848 O O . GLY B 1 93 ? -8.703 -24.047 -5.594 1 91.56 93 GLY B O 1
ATOM 1849 N N . ASP B 1 94 ? -7.922 -22.578 -7.047 1 90.38 94 ASP B N 1
ATOM 1850 C CA . ASP B 1 94 ? -6.672 -23.328 -7.125 1 90.38 94 ASP B CA 1
ATOM 1851 C C . ASP B 1 94 ? -5.551 -22.484 -7.715 1 90.38 94 ASP B C 1
ATOM 1853 O O . ASP B 1 94 ? -5.809 -21.422 -8.289 1 90.38 94 ASP B O 1
ATOM 1857 N N . LYS B 1 95 ? -4.332 -22.969 -7.645 1 89.81 95 LYS B N 1
ATOM 1858 C CA . LYS B 1 95 ? -3.113 -22.234 -7.969 1 89.81 95 LYS B CA 1
ATOM 1859 C C . LYS B 1 95 ? -2.99 -22.016 -9.469 1 89.81 95 LYS B C 1
ATOM 1861 O O . LYS B 1 95 ? -2.529 -20.953 -9.914 1 89.81 95 LYS B O 1
ATOM 1866 N N . LYS B 1 96 ? -3.367 -23.047 -10.219 1 93.06 96 LYS B N 1
ATOM 1867 C CA . LYS B 1 96 ? -3.264 -22.938 -11.672 1 93.06 96 LYS B CA 1
ATOM 1868 C C . LYS B 1 96 ? -4.199 -21.859 -12.211 1 93.06 96 LYS B C 1
ATOM 1870 O O . LYS B 1 96 ? -3.811 -21.062 -13.07 1 93.06 96 LYS B O 1
ATOM 1875 N N . LYS B 1 97 ? -5.391 -21.828 -11.734 1 94.69 97 LYS B N 1
ATOM 1876 C CA . LYS B 1 97 ? -6.359 -20.812 -12.125 1 94.69 97 LYS B CA 1
ATOM 1877 C C . LYS B 1 97 ? -5.891 -19.422 -11.703 1 94.69 97 LYS B C 1
ATOM 1879 O O . LYS B 1 97 ? -6.059 -18.453 -12.453 1 94.69 97 LYS B O 1
ATOM 1884 N N . LEU B 1 98 ? -5.371 -19.328 -10.531 1 94.31 98 LEU B N 1
ATOM 1885 C CA . LEU B 1 98 ? -4.836 -18.062 -10.047 1 94.31 98 LEU B CA 1
ATOM 1886 C C . LEU B 1 98 ? -3.727 -17.562 -10.961 1 94.31 98 LEU B C 1
ATOM 1888 O O . LEU B 1 98 ? -3.74 -16.391 -11.367 1 94.31 98 LEU B O 1
ATOM 1892 N N . ALA B 1 99 ? -2.797 -18.375 -11.266 1 92.81 99 ALA B N 1
ATOM 1893 C CA . ALA B 1 99 ? -1.684 -18.016 -12.133 1 92.81 99 ALA B CA 1
ATOM 1894 C C . ALA B 1 99 ? -2.184 -17.531 -13.5 1 92.81 99 ALA B C 1
ATOM 1896 O O . ALA B 1 99 ? -1.696 -16.547 -14.039 1 92.81 99 ALA B O 1
ATOM 1897 N N . ALA B 1 100 ? -3.092 -18.297 -14.008 1 94.44 100 ALA B N 1
ATOM 1898 C CA . ALA B 1 100 ? -3.67 -17.922 -15.297 1 94.44 100 ALA B CA 1
ATOM 1899 C C . ALA B 1 100 ? -4.359 -16.562 -15.211 1 94.44 100 ALA B C 1
ATOM 1901 O O . ALA B 1 100 ? -4.184 -15.711 -16.094 1 94.44 100 ALA B O 1
ATOM 1902 N N . TRP B 1 101 ? -5.129 -16.375 -14.188 1 96 101 TRP B N 1
ATOM 1903 C CA . TRP B 1 101 ? -5.879 -15.141 -14.016 1 96 101 TRP B CA 1
ATOM 1904 C C . TRP B 1 101 ? -4.938 -13.945 -13.859 1 96 101 TRP B C 1
ATOM 1906 O O . TRP B 1 101 ? -5.172 -12.883 -14.445 1 96 101 TRP B O 1
ATOM 1916 N N . LEU B 1 102 ? -3.898 -14.141 -13.164 1 95.81 102 LEU B N 1
ATOM 1917 C CA . LEU B 1 102 ? -2.926 -13.078 -12.938 1 95.81 102 LEU B CA 1
ATOM 1918 C C . LEU B 1 102 ? -2.281 -12.633 -14.242 1 95.81 102 LEU B C 1
ATOM 1920 O O . LEU B 1 102 ? -1.827 -11.492 -14.367 1 95.81 102 LEU B O 1
ATOM 1924 N N . ASN B 1 103 ? -2.295 -13.555 -15.148 1 95.81 103 ASN B N 1
ATOM 1925 C CA . ASN B 1 103 ? -1.597 -13.273 -16.406 1 95.81 103 ASN B CA 1
ATOM 1926 C C . ASN B 1 103 ? -2.572 -12.945 -17.531 1 95.81 103 ASN B C 1
ATOM 1928 O O . ASN B 1 103 ? -2.158 -12.719 -18.656 1 95.81 103 ASN B O 1
ATOM 1932 N N . THR B 1 104 ? -3.842 -12.836 -17.25 1 96.94 104 THR B N 1
ATOM 1933 C CA . THR B 1 104 ? -4.871 -12.562 -18.234 1 96.94 104 THR B CA 1
ATOM 1934 C C . THR B 1 104 ? -5.254 -11.086 -18.234 1 96.94 104 THR B C 1
ATOM 1936 O O . THR B 1 104 ? -5.621 -10.539 -17.188 1 96.94 104 THR B O 1
ATOM 1939 N N . PRO B 1 105 ? -5.176 -10.484 -19.438 1 97.94 105 PRO B N 1
ATOM 1940 C CA . PRO B 1 105 ? -5.668 -9.109 -19.5 1 97.94 105 PRO B CA 1
ATOM 1941 C C . PRO B 1 105 ? -7.152 -8.992 -19.156 1 97.94 105 PRO B C 1
ATOM 1943 O O . PRO B 1 105 ? -7.949 -9.852 -19.547 1 97.94 105 PRO B O 1
ATOM 1946 N N . LEU B 1 106 ? -7.52 -7.992 -18.406 1 97.06 106 LEU B N 1
ATOM 1947 C CA . LEU B 1 106 ? -8.898 -7.777 -17.984 1 97.06 106 LEU B CA 1
ATOM 1948 C C . LEU B 1 106 ? -9.43 -6.449 -18.516 1 97.06 106 LEU B C 1
ATOM 1950 O O . LEU B 1 106 ? -8.711 -5.445 -18.5 1 97.06 106 LEU B O 1
ATOM 1954 N N . LEU B 1 107 ? -10.664 -6.379 -18.906 1 96.38 107 LEU B N 1
ATOM 1955 C CA . LEU B 1 107 ? -11.305 -5.156 -19.375 1 96.38 107 LEU B CA 1
ATOM 1956 C C . LEU B 1 107 ? -11.352 -4.102 -18.281 1 96.38 107 LEU B C 1
ATOM 1958 O O . LEU B 1 107 ? -11.125 -2.918 -18.547 1 96.38 107 LEU B O 1
ATOM 1962 N N . SER B 1 108 ? -11.609 -4.516 -17.047 1 95.75 108 SER B N 1
ATOM 1963 C CA . SER B 1 108 ? -11.727 -3.602 -15.922 1 95.75 108 SER B CA 1
ATOM 1964 C C . SER B 1 108 ? -10.383 -2.973 -15.57 1 95.75 108 SER B C 1
ATOM 1966 O O . SER B 1 108 ? -10.328 -1.976 -14.852 1 95.75 108 SER B O 1
ATOM 1968 N N . LEU B 1 109 ? -9.312 -3.537 -16.125 1 97.56 109 LEU B N 1
ATOM 1969 C CA . LEU B 1 109 ? -7.969 -3.018 -15.875 1 97.56 109 LEU B CA 1
ATOM 1970 C C . LEU B 1 109 ? -7.352 -2.467 -17.156 1 97.56 109 LEU B C 1
ATOM 1972 O O . LEU B 1 109 ? -6.133 -2.535 -17.344 1 97.56 109 LEU B O 1
ATOM 1976 N N . ASP B 1 110 ? -8.156 -2.051 -18 1 96.75 110 ASP B N 1
ATOM 1977 C CA . ASP B 1 110 ? -7.746 -1.474 -19.281 1 96.75 110 ASP B CA 1
ATOM 1978 C C . ASP B 1 110 ? -6.887 -2.455 -20.078 1 96.75 110 ASP B C 1
ATOM 1980 O O . ASP B 1 110 ? -5.832 -2.088 -20.594 1 96.75 110 ASP B O 1
ATOM 1984 N N . GLN B 1 111 ? -7.188 -3.725 -20 1 97.94 111 GLN B N 1
ATOM 1985 C CA . GLN B 1 111 ? -6.605 -4.816 -20.766 1 97.94 111 GLN B CA 1
ATOM 1986 C C . GLN B 1 111 ? -5.191 -5.133 -20.297 1 97.94 111 GLN B C 1
ATOM 1988 O O . GLN B 1 111 ? -4.367 -5.637 -21.062 1 97.94 111 GLN B O 1
ATOM 1993 N N . GLN B 1 112 ? -4.887 -4.836 -19.109 1 97.38 112 GLN B N 1
ATOM 1994 C CA . GLN B 1 112 ? -3.641 -5.266 -18.484 1 97.38 112 GLN B CA 1
ATOM 1995 C C . GLN B 1 112 ? -3.859 -6.5 -17.625 1 97.38 112 GLN B C 1
ATOM 1997 O O . GLN B 1 112 ? -4.898 -6.633 -16.969 1 97.38 112 GLN B O 1
ATOM 2002 N N . PRO B 1 113 ? -2.875 -7.352 -17.672 1 97.81 113 PRO B N 1
ATOM 2003 C CA . PRO B 1 113 ? -2.992 -8.445 -16.703 1 97.81 113 PRO B CA 1
ATOM 2004 C C . PRO B 1 113 ? -2.764 -7.984 -15.266 1 97.81 113 PRO B C 1
ATOM 2006 O O . PRO B 1 113 ? -1.934 -7.105 -15.016 1 97.81 113 PRO B O 1
ATOM 2009 N N . PRO B 1 114 ? -3.498 -8.539 -14.305 1 98.06 114 PRO B N 1
ATOM 2010 C CA . PRO B 1 114 ? -3.32 -8.148 -12.906 1 98.06 114 PRO B CA 1
ATOM 2011 C C . PRO B 1 114 ? -1.854 -8.156 -12.477 1 98.06 114 PRO B C 1
ATOM 2013 O O . PRO B 1 114 ? -1.416 -7.254 -11.75 1 98.06 114 PRO B O 1
ATOM 2016 N N . MET B 1 115 ? -1.1 -9.047 -12.938 1 96.81 115 MET B N 1
ATOM 2017 C CA . MET B 1 115 ? 0.305 -9.203 -12.57 1 96.81 115 MET B CA 1
ATOM 2018 C C . MET B 1 115 ? 1.085 -7.922 -12.859 1 96.81 115 MET B C 1
ATOM 2020 O O . MET B 1 115 ? 1.985 -7.559 -12.102 1 96.81 115 MET B O 1
ATOM 2024 N N . SER B 1 116 ? 0.747 -7.23 -13.867 1 97.31 116 SER B N 1
ATOM 2025 C CA . SER B 1 116 ? 1.495 -6.062 -14.312 1 97.31 116 SER B CA 1
ATOM 2026 C C . SER B 1 116 ? 1.259 -4.871 -13.391 1 97.31 116 SER B C 1
ATOM 2028 O O . SER B 1 116 ? 1.964 -3.863 -13.469 1 97.31 116 SER B O 1
ATOM 2030 N N . LEU B 1 117 ? 0.311 -5.023 -12.492 1 98 117 LEU B N 1
ATOM 2031 C CA . LEU B 1 117 ? -0.011 -3.92 -11.594 1 98 117 LEU B CA 1
ATOM 2032 C C . LEU B 1 117 ? 0.541 -4.184 -10.195 1 98 117 LEU B C 1
ATOM 2034 O O . LEU B 1 117 ? 0.438 -3.326 -9.312 1 98 117 LEU B O 1
ATOM 2038 N N . MET B 1 118 ? 1.174 -5.316 -9.984 1 97.88 118 MET B N 1
ATOM 2039 C CA . MET B 1 118 ? 1.548 -5.758 -8.648 1 97.88 118 MET B CA 1
ATOM 2040 C C . MET B 1 118 ? 2.852 -5.109 -8.195 1 97.88 118 MET B C 1
ATOM 2042 O O . MET B 1 118 ? 3.299 -5.312 -7.07 1 97.88 118 MET B O 1
ATOM 2046 N N . ASP B 1 119 ? 3.436 -4.242 -9.023 1 97.38 119 ASP B N 1
ATOM 2047 C CA . ASP B 1 119 ? 4.637 -3.508 -8.641 1 97.38 119 ASP B CA 1
ATOM 2048 C C . ASP B 1 119 ? 4.289 -2.303 -7.766 1 97.38 119 ASP B C 1
ATOM 2050 O O . ASP B 1 119 ? 5.172 -1.671 -7.188 1 97.38 119 ASP B O 1
ATOM 2054 N N . THR B 1 120 ? 3 -2.014 -7.617 1 97.5 120 THR B N 1
ATOM 2055 C CA . THR B 1 120 ? 2.566 -0.896 -6.785 1 97.5 120 THR B CA 1
ATOM 2056 C C . THR B 1 120 ? 1.539 -1.355 -5.754 1 97.5 120 THR B C 1
ATOM 2058 O O . THR B 1 120 ? 0.788 -2.303 -5.996 1 97.5 120 THR B O 1
ATOM 2061 N N . MET B 1 121 ? 1.482 -0.672 -4.648 1 96.69 121 MET B N 1
ATOM 2062 C CA . MET B 1 121 ? 0.488 -0.966 -3.623 1 96.69 121 MET B CA 1
ATOM 2063 C C . MET B 1 121 ? -0.915 -0.613 -4.105 1 96.69 121 MET B C 1
ATOM 2065 O O . MET B 1 121 ? -1.868 -1.35 -3.85 1 96.69 121 MET B O 1
ATOM 2069 N N . ILE B 1 122 ? -1.038 0.46 -4.812 1 96.69 122 ILE B N 1
ATOM 2070 C CA . ILE B 1 122 ? -2.316 0.87 -5.379 1 96.69 122 ILE B CA 1
ATOM 2071 C C . ILE B 1 122 ? -2.832 -0.213 -6.324 1 96.69 122 ILE B C 1
ATOM 2073 O O . ILE B 1 122 ? -4.016 -0.564 -6.293 1 96.69 122 ILE B O 1
ATOM 2077 N N . GLY B 1 123 ? -1.935 -0.707 -7.133 1 97.94 123 GLY B N 1
ATOM 2078 C CA . GLY B 1 123 ? -2.303 -1.78 -8.047 1 97.94 123 GLY B CA 1
ATOM 2079 C C . GLY B 1 123 ? -2.789 -3.027 -7.328 1 97.94 123 GLY B C 1
ATOM 2080 O O . GLY B 1 123 ? -3.787 -3.629 -7.73 1 97.94 123 GLY B O 1
ATOM 2081 N N . MET B 1 124 ? -2.076 -3.381 -6.285 1 97.88 124 MET B N 1
ATOM 2082 C CA . MET B 1 124 ? -2.434 -4.598 -5.559 1 97.88 124 MET B CA 1
ATOM 2083 C C . MET B 1 124 ? -3.773 -4.434 -4.848 1 97.88 124 MET B C 1
ATOM 2085 O O . MET B 1 124 ? -4.555 -5.379 -4.766 1 97.88 124 MET B O 1
ATOM 2089 N N . GLN B 1 125 ? -4.094 -3.248 -4.422 1 96.44 125 GLN B N 1
ATOM 2090 C CA . GLN B 1 125 ? -5.41 -2.98 -3.855 1 96.44 125 GLN B CA 1
ATOM 2091 C C . GLN B 1 125 ? -6.5 -3.092 -4.922 1 96.44 125 GLN B C 1
ATOM 2093 O O . GLN B 1 125 ? -7.59 -3.598 -4.652 1 96.44 125 GLN B O 1
ATOM 2098 N N . LEU B 1 126 ? -6.227 -2.58 -6.082 1 97.19 126 LEU B N 1
ATOM 2099 C CA . LEU B 1 126 ? -7.164 -2.678 -7.195 1 97.19 126 LEU B CA 1
ATOM 2100 C C . LEU B 1 126 ? -7.441 -4.137 -7.551 1 97.19 126 LEU B C 1
ATOM 2102 O O . LEU B 1 126 ? -8.578 -4.5 -7.852 1 97.19 126 LEU B O 1
ATOM 2106 N N . ILE B 1 127 ? -6.41 -4.941 -7.508 1 98.12 127 ILE B N 1
ATOM 2107 C CA . ILE B 1 127 ? -6.535 -6.363 -7.805 1 98.12 127 ILE B CA 1
ATOM 2108 C C . ILE B 1 127 ? -7.43 -7.035 -6.766 1 98.12 127 ILE B C 1
ATOM 2110 O O . ILE B 1 127 ? -8.281 -7.855 -7.105 1 98.12 127 ILE B O 1
ATOM 2114 N N . ILE B 1 128 ? -7.254 -6.691 -5.5 1 96.88 128 ILE B N 1
ATOM 2115 C CA . ILE B 1 128 ? -8.094 -7.227 -4.438 1 96.88 128 ILE B CA 1
ATOM 2116 C C . ILE B 1 128 ? -9.555 -6.867 -4.703 1 96.88 128 ILE B C 1
ATOM 2118 O O . ILE B 1 128 ? -10.445 -7.703 -4.547 1 96.88 128 ILE B O 1
ATOM 2122 N N . LYS B 1 129 ? -9.781 -5.652 -5.09 1 95.5 129 LYS B N 1
ATOM 2123 C CA . LYS B 1 129 ? -11.133 -5.215 -5.426 1 95.5 129 LYS B CA 1
ATOM 2124 C C . LYS B 1 129 ? -11.703 -6.039 -6.578 1 95.5 129 LYS B C 1
ATOM 2126 O O . LYS B 1 129 ? -12.859 -6.457 -6.535 1 95.5 129 LYS B O 1
ATOM 2131 N N . GLU B 1 130 ? -10.906 -6.246 -7.625 1 96.81 130 GLU B N 1
ATOM 2132 C CA . GLU B 1 130 ? -11.344 -7.035 -8.773 1 96.81 130 GLU B CA 1
ATOM 2133 C C . GLU B 1 130 ? -11.68 -8.469 -8.367 1 96.81 130 GLU B C 1
ATOM 2135 O O . GLU B 1 130 ? -12.641 -9.047 -8.859 1 96.81 130 GLU B O 1
ATOM 2140 N N . LEU B 1 131 ? -10.867 -9.039 -7.477 1 97 131 LEU B N 1
ATOM 2141 C CA . LEU B 1 131 ? -11.141 -10.383 -6.973 1 97 131 LEU B CA 1
ATOM 2142 C C . LEU B 1 131 ? -12.461 -10.422 -6.207 1 97 131 LEU B C 1
ATOM 2144 O O . LEU B 1 131 ? -13.195 -11.406 -6.289 1 97 131 LEU B O 1
ATOM 2148 N N . GLY B 1 132 ? -12.695 -9.344 -5.461 1 95.94 132 GLY B N 1
ATOM 2149 C CA . GLY B 1 132 ? -13.984 -9.234 -4.789 1 95.94 132 GLY B CA 1
ATOM 2150 C C . GLY B 1 132 ? -15.156 -9.242 -5.75 1 95.94 132 GLY B C 1
ATOM 2151 O O . GLY B 1 132 ? -16.172 -9.906 -5.492 1 95.94 132 GLY B O 1
ATOM 2152 N N . ARG B 1 133 ? -15.078 -8.555 -6.816 1 94.25 133 ARG B N 1
ATOM 2153 C CA . ARG B 1 133 ? -16.125 -8.516 -7.836 1 94.25 133 ARG B CA 1
ATOM 2154 C C . ARG B 1 133 ? -16.328 -9.891 -8.461 1 94.25 133 ARG B C 1
ATOM 2156 O O . ARG B 1 133 ? -17.469 -10.297 -8.734 1 94.25 133 ARG B O 1
ATOM 2163 N N . LEU B 1 134 ? -15.242 -10.508 -8.766 1 92.25 134 LEU B N 1
ATOM 2164 C CA . LEU B 1 134 ? -15.297 -11.844 -9.336 1 92.25 134 LEU B CA 1
ATOM 2165 C C . LEU B 1 134 ? -16.062 -12.797 -8.422 1 92.25 134 LEU B C 1
ATOM 2167 O O . LEU B 1 134 ? -16.844 -13.633 -8.891 1 92.25 134 LEU B O 1
ATOM 2171 N N . GLU B 1 135 ? -15.758 -12.695 -7.125 1 92.19 135 GLU B N 1
ATOM 2172 C CA . GLU B 1 135 ? -16.406 -13.547 -6.133 1 92.19 135 GLU B CA 1
ATOM 2173 C C . GLU B 1 135 ? -17.922 -13.297 -6.102 1 92.19 135 GLU B C 1
ATOM 2175 O O . GLU B 1 135 ? -18.703 -14.242 -6.008 1 92.19 135 GLU B O 1
ATOM 2180 N N . HIS B 1 136 ? -18.328 -12.039 -6.133 1 88.56 136 HIS B N 1
ATOM 2181 C CA . HIS B 1 136 ? -19.75 -11.695 -6.109 1 88.56 136 HIS B CA 1
ATOM 2182 C C . HIS B 1 136 ? -20.438 -12.109 -7.406 1 88.56 136 HIS B C 1
ATOM 2184 O O . HIS B 1 136 ? -21.625 -12.414 -7.41 1 88.56 136 HIS B O 1
ATOM 2190 N N . GLY B 1 137 ? -19.703 -11.906 -8.469 1 76.75 137 GLY B N 1
ATOM 2191 C CA . GLY B 1 137 ? -20.266 -12.328 -9.75 1 76.75 137 GLY B CA 1
ATOM 2192 C C . GLY B 1 137 ? -20.469 -13.828 -9.844 1 76.75 137 GLY B C 1
ATOM 2193 O O . GLY B 1 137 ? -21.406 -14.289 -10.492 1 76.75 137 GLY B O 1
ATOM 2194 N N . VAL B 1 138 ? -19.625 -14.648 -9.273 1 65.44 138 VAL B N 1
ATOM 2195 C CA . VAL B 1 138 ? -19.75 -16.109 -9.258 1 65.44 138 VAL B CA 1
ATOM 2196 C C . VAL B 1 138 ? -20.938 -16.516 -8.391 1 65.44 138 VAL B C 1
ATOM 2198 O O . VAL B 1 138 ? -21.625 -17.484 -8.695 1 65.44 138 VAL B O 1
ATOM 2201 N N . TYR B 1 139 ? -21.156 -15.75 -7.332 1 62.66 139 TYR B N 1
ATOM 2202 C CA . TYR B 1 139 ? -22.234 -16.094 -6.41 1 62.66 139 TYR B CA 1
ATOM 2203 C C . TYR B 1 139 ? -23.531 -15.398 -6.816 1 62.66 139 TYR B C 1
ATOM 2205 O O . TYR B 1 139 ? -24.609 -15.719 -6.293 1 62.66 139 TYR B O 1
ATOM 2213 N N . SER B 1 140 ? -23.391 -14.461 -7.621 1 51.75 140 SER B N 1
ATOM 2214 C CA . SER B 1 140 ? -24.656 -13.883 -8.055 1 51.75 140 SER B CA 1
ATOM 2215 C C . SER B 1 140 ? -25.359 -14.781 -9.07 1 51.75 140 SER B C 1
ATOM 2217 O O . SER B 1 140 ? -24.688 -15.523 -9.805 1 51.75 140 SER B O 1
#

pLDDT: mean 94.32, std 6.92, range [50.28, 98.38]

Foldseek 3Di:
DQDPQLLVLQCVVQVPDDDPVSLLVDLQVFDFLLSVVSLCVLQVDDLVLVLVLAPDHSVVSVPGDRGDGDHSRRRSLSSLSSVLSVLLCVQQVGNVSSNVQQCFQDVVVVGHRLSVQSSDPVSSVVSSVVSVVSNVVVVD/DQDPQLLVLQCVVQVDDDDPVSLLVQLQVFDFLLSVVSVCVLQVDDLVLVLVLAPDHSVVSVPGDGGDGDHSRRRSLSSLSSVLSVLLCVQQVGNVSSNVQQCFQDVVVVGHRLSVQSSDSVSSVVSSVVSVVSNVVVVD

Sequence (280 aa):
MYTDTLKSLFQEEAPNLNNELDFIALSRSGVSKRTLGRLLEFSGMTLTQMSHILPISKRTIQRYDASQKFSPDVSEHLIQIAKVLSRGYEVLGDKKKLAAWLNTPLLSLDQQPPMSLMDTMIGMQLIIKELGRLEHGVYSMYTDTLKSLFQEEAPNLNNELDFIALSRSGVSKRTLGRLLEFSGMTLTQMSHILPISKRTIQRYDASQKFSPDVSEHLIQIAKVLSRGYEVLGDKKKLAAWLNTPLLSLDQQPPMSLMDTMIGMQLIIKELGRLEHGVYS

Radius of gyration: 18.74 Å; Cα contacts (8 Å, |Δi|>4): 349; chains: 2; bounding box: 48×46×42 Å

Solvent-accessible surface area (backbone atoms only — not comparable to full-atom values): 15203 Å² total; per-residue (Å²): 134,85,48,71,69,44,40,60,56,39,33,90,83,43,72,79,60,80,49,71,68,44,50,46,50,42,17,65,74,28,40,31,44,48,40,51,50,50,50,30,64,64,54,67,51,48,68,70,62,50,29,70,36,43,92,49,54,57,69,62,59,68,69,50,50,56,79,42,58,41,56,41,70,50,17,38,51,52,53,50,49,43,50,43,52,42,51,38,34,68,62,59,68,35,54,69,55,33,48,51,51,32,66,37,59,31,77,94,55,77,56,38,26,53,57,79,33,48,58,37,70,66,32,41,50,51,48,46,51,52,47,51,49,51,45,50,58,72,71,92,133,87,45,72,67,45,42,61,56,38,33,88,85,43,73,78,62,80,48,69,68,44,51,46,51,42,18,64,74,28,41,32,44,48,41,50,51,48,50,31,65,65,54,66,51,48,67,70,62,49,29,70,34,42,93,48,55,57,68,62,57,68,69,50,50,54,79,43,60,40,56,40,70,48,18,38,50,52,53,52,50,42,50,45,53,42,52,38,34,69,63,60,68,35,54,69,55,32,49,51,52,33,66,37,58,31,76,93,54,78,56,38,27,52,56,80,33,48,59,39,70,67,32,41,52,52,46,48,52,51,48,50,50,52,45,50,57,70,72,94

Organism: NCBI:txid1194090

Nearest PDB structures (foldseek):
  8gug-assembly1_C-2  TM=8.443E-01  e=3.652E-06  Vibrio parahaemolyticus RIMD 2210633
  8gug-assembly1_B-2  TM=8.640E-01  e=1.868E-05  Vibrio parahaemolyticus RIMD 2210633
  6gw6-assembly1_F  TM=8.087E-01  e=3.219E-05  Pseudomonas putida KT2440
  6fkg-assembly1_C  TM=7.692E-01  e=5.758E-04  Mycobacterium tuberculosis H37Rv
  8qnq-assembly1_B  TM=7.171E-01  e=1.106E-03  Pseudomonas aeruginosa PAO1

Secondary structure (DSSP, 8-state):
---HHHHHHTTTT-TT--SHHHHHHHHHH--BHHHHHHHHHHHT--HHHHHHHSSS-HHHHHHS-TTPBPPHHHHHHHHHHHHHHHHHHHHH-SHHHHHHHHTS-BGGGTTB-GGGGTTSHHHHHHHHHHHHHHHHHHH-/---HHHHHHTTTT-TT--SHHHHHHHHHH--BHHHHHHHHHHHT--HHHHHHHSSS-HHHHHHS-TTPBPPHHHHHHHHHHHHHHHHHHHHH-SHHHHHHHHTS-BGGGTTB-GGGGTTSHHHHHHHHHHHHHHHHHHH-